Protein 2IIZ (pdb70)

Organism: Shewanella oneidensis (strain ATCC 700550 / JCM 31522 / CIP 106686 / LMG 19005 / NCIMB 14063 / MR-1) (NCBI:txid211586)

Structure (mmCIF, N/CA/C/O backbone):
data_2IIZ
#
_entry.id   2IIZ
#
_cell.length_a   94.837
_cell.length_b   94.837
_cell.length_c   116.666
_cell.angle_alpha   90.000
_cell.angle_beta   90.000
_cell.angle_gamma   90.000
#
_symmetry.space_group_name_H-M   'P 43 21 2'
#
loop_
_entity.id
_entity.type
_entity.pdbx_description
1 polymer 'Melanin biosynthesis protein TyrA, putative'
2 non-polymer 'SODIUM ION'
3 non-polymer 'PROTOPORPHYRIN IX CONTAINING FE'
4 non-polymer 1,2-ETHANEDIOL
5 non-polymer 'ISOPROPYL ALCOHOL'
6 water water
#
loop_
_atom_site.group_PDB
_atom_site.id
_atom_site.type_symbol
_atom_site.label_atom_id
_atom_site.label_alt_id
_atom_site.label_comp_id
_atom_site.label_asym_id
_atom_site.label_entity_id
_atom_site.label_seq_id
_atom_site.pdbx_PDB_ins_code
_atom_site.Cartn_x
_atom_site.Cartn_y
_atom_site.Cartn_z
_atom_site.occupancy
_atom_site.B_iso_or_equiv
_atom_site.auth_seq_id
_atom_site.auth_comp_id
_atom_site.auth_asym_id
_atom_site.auth_atom_id
_atom_site.pdbx_PDB_model_num
ATOM 1 N N . ASN A 1 6 ? -17.709 -40.802 -33.400 1.00 56.54 5 ASN A N 1
ATOM 2 C CA . ASN A 1 6 ? -17.317 -39.512 -32.747 1.00 57.75 5 ASN A CA 1
ATOM 3 C C . ASN A 1 6 ? -16.366 -39.700 -31.555 1.00 57.98 5 ASN A C 1
ATOM 4 O O . ASN A 1 6 ? -16.760 -39.489 -30.404 1.00 57.95 5 ASN A O 1
ATOM 13 N N . PRO A 1 8 ? -13.890 -38.129 -30.009 1.00 47.19 7 PRO A N 1
ATOM 14 C CA . PRO A 1 8 ? -13.532 -37.266 -28.900 1.00 44.93 7 PRO A CA 1
ATOM 15 C C . PRO A 1 8 ? -14.670 -37.212 -27.894 1.00 43.84 7 PRO A C 1
ATOM 16 O O . PRO A 1 8 ? -15.843 -37.288 -28.277 1.00 43.88 7 PRO A O 1
ATOM 20 N N . ARG A 1 9 ? -14.317 -37.088 -26.622 1.00 40.81 8 ARG A N 1
ATOM 21 C CA . ARG A 1 9 ? -15.301 -37.018 -25.566 1.00 40.11 8 ARG A CA 1
ATOM 22 C C . ARG A 1 9 ? -15.287 -35.635 -24.954 1.00 39.27 8 ARG A C 1
ATOM 23 O O . ARG A 1 9 ? -14.264 -35.200 -24.411 1.00 36.20 8 ARG A O 1
ATOM 31 N N . GLU A 1 10 ? -16.423 -34.947 -25.043 1.00 39.80 9 GLU A N 1
ATOM 32 C CA . GLU A 1 10 ? -16.545 -33.642 -24.427 1.00 41.30 9 GLU A CA 1
ATOM 33 C C . GLU A 1 10 ? -16.483 -33.792 -22.911 1.00 41.73 9 GLU A C 1
ATOM 34 O O . GLU A 1 10 ? -16.922 -34.811 -22.358 1.00 42.69 9 GLU A O 1
ATOM 40 N N . GLN A 1 11 ? -15.935 -32.780 -22.247 1.00 40.26 10 GLN A N 1
ATOM 41 C CA . GLN A 1 11 ? -15.977 -32.724 -20.796 1.00 38.59 10 GLN A CA 1
ATOM 42 C C . GLN A 1 11 ? -17.409 -32.524 -20.367 1.00 39.56 10 GLN A C 1
ATOM 43 O O . GLN A 1 11 ? -18.163 -31.772 -20.990 1.00 39.48 10 GLN A O 1
ATOM 49 N N . LEU A 1 12 ? -17.783 -33.201 -19.289 1.00 41.07 11 LEU A N 1
ATOM 50 C CA . LEU A 1 12 ? -19.188 -33.365 -18.951 1.00 39.86 11 LEU A CA 1
ATOM 51 C C . LEU A 1 12 ? -19.809 -32.109 -18.368 1.00 40.49 11 LEU A C 1
ATOM 52 O O . LEU A 1 12 ? -21.027 -31.951 -18.412 1.00 43.53 11 LEU A O 1
ATOM 57 N N . GLY A 1 13 ? -18.989 -31.216 -17.827 1.00 38.91 12 GLY A N 1
ATOM 58 C CA . GLY A 1 13 ? -19.521 -30.026 -17.143 1.00 37.15 12 GLY A CA 1
ATOM 59 C C . GLY A 1 13 ? -19.899 -28.906 -18.096 1.00 34.84 12 GLY A C 1
ATOM 60 O O . GLY A 1 13 ? -20.470 -27.918 -17.685 1.00 30.89 12 GLY A O 1
ATOM 61 N N . VAL A 1 14 ? -19.580 -29.057 -19.379 1.00 34.70 13 VAL A N 1
ATOM 62 C CA . VAL A 1 14 ? -19.787 -27.971 -20.334 1.00 33.29 13 VAL A CA 1
ATOM 63 C C . VAL A 1 14 ? -21.251 -27.781 -20.605 1.00 32.22 13 VAL A C 1
ATOM 64 O O . VAL A 1 14 ? -21.742 -26.641 -20.611 1.00 34.48 13 VAL A O 1
ATOM 68 N N . CYS A 1 15 ? -21.935 -28.903 -20.842 1.00 31.60 14 CYS A N 1
ATOM 69 C CA . CYS A 1 15 ? -23.362 -28.923 -21.148 1.00 30.78 14 CYS A CA 1
ATOM 70 C C . CYS A 1 15 ? -24.232 -29.363 -19.962 1.00 30.83 14 CYS A C 1
ATOM 71 O O . CYS A 1 15 ? -25.437 -29.553 -20.117 1.00 29.92 14 CYS A O 1
ATOM 74 N N . ALA A 1 16 ? -23.644 -29.522 -18.786 1.00 30.03 15 ALA A N 1
ATOM 75 C CA . ALA A 1 16 ? -24.394 -30.089 -17.667 1.00 31.47 15 ALA A CA 1
ATOM 76 C C . ALA A 1 16 ? -25.636 -29.274 -17.375 1.00 29.77 15 ALA A C 1
ATOM 77 O O . ALA A 1 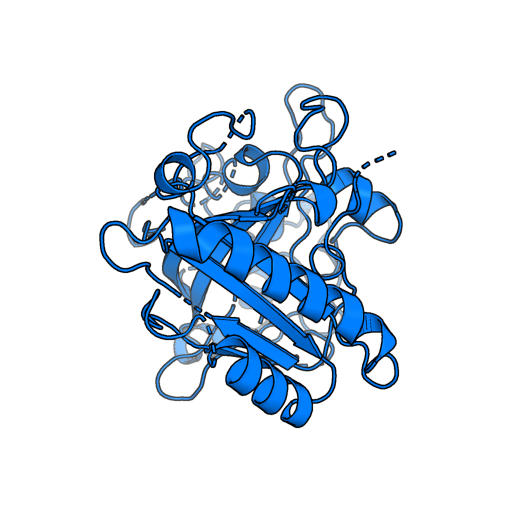16 ? -25.644 -28.052 -17.551 1.00 32.20 15 ALA A O 1
ATOM 79 N N . GLU A 1 17 ? -26.683 -29.957 -16.930 1.00 29.29 16 GLU A N 1
ATOM 80 C CA . GLU A 1 17 ? -27.853 -29.284 -16.371 1.00 31.14 16 GLU A CA 1
ATOM 81 C C . GLU A 1 17 ? -27.444 -28.530 -15.100 1.00 30.61 16 GLU A C 1
ATOM 82 O O . GLU A 1 17 ? -26.363 -28.759 -14.533 1.00 27.95 16 GLU A O 1
ATOM 88 N N . GLY A 1 18 ? -28.306 -27.623 -14.661 1.00 33.14 17 GLY A N 1
ATOM 89 C CA . GLY A 1 18 ? -28.002 -26.735 -13.507 1.00 32.51 17 GLY A CA 1
ATOM 90 C C . GLY A 1 18 ? -27.732 -27.464 -12.207 1.00 33.81 17 GLY A C 1
ATOM 91 O O . GLY A 1 18 ? -28.119 -28.629 -12.079 1.00 31.85 17 GLY A O 1
ATOM 92 N N . ASN A 1 19 ? -27.078 -26.770 -11.258 1.00 34.23 18 ASN A N 1
ATOM 93 C CA . ASN A 1 19 ? -26.737 -27.304 -9.921 1.00 32.32 18 ASN A CA 1
ATOM 94 C C . ASN A 1 19 ? -26.910 -26.276 -8.838 1.00 31.89 18 ASN A C 1
ATOM 95 O O . ASN A 1 19 ? -26.901 -25.076 -9.107 1.00 30.72 18 ASN A O 1
ATOM 100 N N . LEU A 1 20 ? -27.052 -26.744 -7.602 1.00 29.12 19 LEU A N 1
ATOM 101 C CA . LEU A 1 20 ? -27.201 -25.827 -6.479 1.00 32.94 19 LEU A CA 1
ATOM 102 C C . LEU A 1 20 ? -25.944 -25.004 -6.152 1.00 35.33 19 LEU A C 1
ATOM 103 O O . LEU A 1 20 ? -26.057 -23.931 -5.561 1.00 37.70 19 LEU A O 1
ATOM 108 N N . HIS A 1 21 ? -24.756 -25.492 -6.520 1.00 34.75 20 HIS A N 1
ATOM 109 C CA . HIS A 1 21 ? -23.504 -24.827 -6.129 1.00 33.50 20 HIS A CA 1
ATOM 110 C C . HIS A 1 21 ? -22.408 -25.008 -7.172 1.00 34.59 20 HIS A C 1
ATOM 111 O O . HIS A 1 21 ? -22.464 -25.899 -8.004 1.00 32.44 20 HIS A O 1
ATOM 118 N N . SER A 1 22 ? -21.404 -24.142 -7.101 1.00 36.19 21 SER A N 1
ATOM 119 C CA . SER A 1 22 ? -20.289 -24.168 -8.035 1.00 35.12 21 SER A CA 1
ATOM 120 C C . SER A 1 22 ? -19.068 -23.437 -7.481 1.00 32.94 21 SER A C 1
ATOM 121 O O . SER A 1 22 ? -19.186 -22.572 -6.604 1.00 27.91 21 SER A O 1
ATOM 124 N N . VAL A 1 23 ? -17.898 -23.788 -8.024 1.00 33.68 22 VAL A N 1
ATOM 125 C CA . VAL A 1 23 ? -16.627 -23.110 -7.709 1.00 31.78 22 VAL A CA 1
ATOM 126 C C . VAL A 1 23 ? -15.916 -22.738 -9.015 1.00 32.27 22 VAL A C 1
ATOM 127 O O . VAL A 1 23 ? -15.894 -23.518 -9.995 1.00 28.92 22 VAL A O 1
ATOM 131 N N . TYR A 1 24 ? -15.348 -21.542 -9.008 1.00 32.69 23 TYR A N 1
ATOM 132 C CA . TYR A 1 24 ? -14.704 -20.977 -10.178 1.00 35.82 23 TYR A CA 1
ATOM 133 C C . TYR A 1 24 ? -13.267 -20.566 -9.802 1.00 35.71 23 TYR A C 1
ATOM 134 O O . TYR A 1 24 ? -13.040 -19.697 -8.940 1.00 36.45 23 TYR A O 1
ATOM 143 N N . LEU A 1 25 ? -12.300 -21.200 -10.454 1.00 34.26 24 LEU A N 1
ATOM 144 C CA . LEU A 1 25 ? -10.902 -21.047 -10.098 1.00 33.86 24 LEU A CA 1
ATOM 145 C C . LEU A 1 25 ? -10.117 -20.663 -11.314 1.00 33.58 24 LEU A C 1
ATOM 146 O O . LEU A 1 25 ? -10.132 -21.358 -12.336 1.00 31.68 24 LEU A O 1
ATOM 159 N N . PHE A 1 27 ? -6.344 -19.646 -12.584 1.00 31.20 26 PHE A N 1
ATOM 160 C CA . PHE A 1 27 ? -4.920 -19.867 -12.305 1.00 30.64 26 PHE A CA 1
ATOM 161 C C . PHE A 1 27 ? -4.078 -19.253 -13.399 1.00 30.37 26 PHE A C 1
ATOM 162 O O . PHE A 1 27 ? -4.452 -19.265 -14.576 1.00 29.59 26 PHE A O 1
ATOM 170 N N . ASN A 1 28 ? -2.934 -18.728 -12.991 1.00 29.68 27 ASN A N 1
ATOM 171 C CA . ASN A 1 28 ? -1.921 -18.262 -13.906 1.00 29.81 27 ASN A CA 1
ATOM 172 C C . ASN A 1 28 ? -0.663 -19.077 -13.652 1.00 29.51 27 ASN A C 1
ATOM 173 O O . ASN A 1 28 ? -0.301 -19.368 -12.502 1.00 27.39 27 ASN A O 1
ATOM 178 N N . ALA A 1 29 ? -0.014 -19.447 -14.749 1.00 29.33 28 ALA A N 1
ATOM 179 C CA . ALA A 1 29 ? 1.096 -20.370 -14.711 1.00 28.71 28 ALA A CA 1
ATOM 180 C C . ALA A 1 29 ? 2.397 -19.630 -14.447 1.00 29.39 28 ALA A C 1
ATOM 181 O O . ALA A 1 29 ? 2.565 -18.486 -14.857 1.00 28.30 28 ALA A O 1
ATOM 183 N N . ASN A 1 30 ? 3.316 -20.298 -13.756 1.00 31.42 29 ASN A N 1
ATOM 184 C CA . ASN A 1 30 ? 4.630 -19.743 -13.492 1.00 33.39 29 ASN A CA 1
ATOM 185 C C . ASN A 1 30 ? 5.435 -19.774 -14.798 1.00 35.21 29 ASN A C 1
ATOM 186 O O . ASN A 1 30 ? 4.953 -20.307 -15.807 1.00 36.34 29 ASN A O 1
ATOM 191 N N . ASP A 1 31 ? 6.641 -19.207 -14.790 1.00 35.44 30 ASP A N 1
ATOM 192 C CA . ASP A 1 31 ? 7.466 -19.146 -16.002 1.00 36.90 30 ASP A CA 1
ATOM 193 C C . ASP A 1 31 ? 7.992 -20.527 -16.415 1.00 37.79 30 ASP A C 1
ATOM 194 O O . ASP A 1 31 ? 8.476 -21.289 -15.574 1.00 37.09 30 ASP A O 1
ATOM 199 N N . ASN A 1 32 ? 7.887 -20.831 -17.713 1.00 38.54 31 ASN A N 1
ATOM 200 C CA . ASN A 1 32 ? 8.545 -21.998 -18.338 1.00 38.77 31 ASN A CA 1
ATOM 201 C C . ASN A 1 32 ? 8.176 -23.365 -17.739 1.00 39.50 31 ASN A C 1
ATOM 202 O O . ASN A 1 32 ? 9.030 -24.250 -17.615 1.00 39.65 31 ASN A O 1
ATOM 207 N N . VAL A 1 33 ? 6.901 -23.527 -17.381 1.00 40.66 32 VAL A N 1
ATOM 208 C CA . VAL A 1 33 ? 6.404 -24.741 -16.702 1.00 41.10 32 VAL A CA 1
ATOM 209 C C . VAL A 1 33 ? 5.525 -25.614 -17.612 1.00 39.74 32 VAL A C 1
ATOM 210 O O . VAL A 1 33 ? 4.907 -26.570 -17.161 1.00 40.00 32 VAL A O 1
ATOM 214 N N . GLU A 1 34 ? 5.478 -25.289 -18.896 1.00 38.78 33 GLU A N 1
ATOM 215 C CA . GLU A 1 34 ? 4.485 -25.871 -19.799 1.00 38.17 33 GLU A CA 1
ATOM 216 C C . GLU A 1 34 ? 4.710 -27.372 -20.027 1.00 36.08 33 GLU A C 1
ATOM 217 O O . GLU A 1 34 ? 3.767 -28.142 -20.212 1.00 34.35 33 GLU A O 1
ATOM 223 N N . SER A 1 35 ? 5.970 -27.778 -20.007 1.00 35.30 34 SER A N 1
ATOM 224 C CA . SER A 1 35 ? 6.322 -29.184 -20.119 1.00 34.62 34 SER A CA 1
ATOM 225 C C . SER A 1 35 ? 5.719 -30.049 -18.994 1.00 34.36 34 SER A C 1
ATOM 226 O O . SER A 1 35 ? 5.383 -31.220 -19.203 1.00 33.76 34 SER A O 1
ATOM 229 N N . GLN A 1 36 ? 5.591 -29.458 -17.810 1.00 33.59 35 GLN A N 1
ATOM 230 C CA . GLN A 1 36 ? 5.142 -30.171 -16.615 1.00 33.16 35 GLN A CA 1
ATOM 231 C C . GLN A 1 36 ? 3.628 -30.022 -16.403 1.00 31.66 35 GLN A C 1
ATOM 232 O O . GLN A 1 36 ? 2.979 -30.885 -15.818 1.00 30.00 35 GLN A O 1
ATOM 238 N N . LEU A 1 37 ? 3.077 -28.920 -16.887 1.00 30.45 36 LEU A N 1
ATOM 239 C CA . LEU A 1 37 ? 1.673 -28.613 -16.683 1.00 31.44 36 LEU A CA 1
ATOM 240 C C . LEU A 1 37 ? 0.759 -29.431 -17.586 1.00 31.19 36 LEU A C 1
ATOM 241 O O . LEU A 1 37 ? -0.257 -29.963 -17.147 1.00 30.60 36 LEU A O 1
ATOM 246 N N . ARG A 1 38 ? 1.143 -29.516 -18.851 1.00 31.72 37 ARG A N 1
ATOM 247 C CA . ARG A 1 38 ? 0.376 -30.216 -19.880 1.00 32.29 37 ARG A CA 1
ATOM 248 C C . ARG A 1 38 ? -0.110 -31.629 -19.458 1.00 32.08 37 ARG A C 1
ATOM 249 O O . ARG A 1 38 ? -1.300 -31.926 -19.574 1.00 31.71 37 ARG A O 1
ATOM 257 N N . PRO A 1 39 ? 0.797 -32.502 -18.972 1.00 31.84 38 PRO A N 1
ATOM 258 C CA . PRO A 1 39 ? 0.315 -33.777 -18.423 1.00 31.69 38 PRO A CA 1
ATOM 259 C C . PRO A 1 39 ? -0.441 -33.652 -17.097 1.00 32.11 38 PRO A C 1
ATOM 260 O O . PRO A 1 39 ? -1.326 -34.456 -16.823 1.00 33.12 38 PRO A O 1
ATOM 264 N N . CYS A 1 40 ? -0.099 -32.662 -16.281 1.00 31.93 39 CYS A N 1
ATOM 265 C CA . CYS A 1 40 ? -0.790 -32.454 -15.002 1.00 32.88 39 CYS A CA 1
ATOM 266 C C . CYS A 1 40 ? -2.250 -32.023 -15.232 1.00 32.00 39 CYS A C 1
ATOM 267 O O . CYS A 1 40 ? -3.172 -32.445 -14.524 1.00 32.17 39 CYS A O 1
ATOM 270 N N . ILE A 1 41 ? -2.445 -31.174 -16.233 1.00 31.90 40 ILE A N 1
ATOM 271 C CA . ILE A 1 41 ? -3.780 -30.819 -16.718 1.00 30.55 40 ILE A CA 1
ATOM 272 C C . ILE A 1 41 ? -4.551 -32.051 -17.194 1.00 31.79 40 ILE A C 1
ATOM 273 O O . ILE A 1 41 ? -5.761 -32.122 -17.034 1.00 30.73 40 ILE A O 1
ATOM 278 N N . ALA A 1 42 ? -3.849 -33.016 -17.784 1.00 33.24 41 ALA A N 1
ATOM 279 C CA . ALA A 1 42 ? -4.484 -34.270 -18.215 1.00 34.74 41 ALA A CA 1
ATOM 280 C C . ALA A 1 42 ? -5.089 -35.020 -17.030 1.00 35.19 41 ALA A C 1
ATOM 281 O O . ALA A 1 42 ? -6.240 -35.455 -17.081 1.00 35.47 41 ALA A O 1
ATOM 283 N N . ASN A 1 43 ? -4.301 -35.162 -15.968 1.00 35.79 42 ASN A N 1
ATOM 284 C CA . ASN A 1 43 ? -4.751 -35.834 -14.750 1.00 36.14 42 ASN A CA 1
ATOM 285 C C . ASN A 1 43 ? -5.952 -35.155 -14.130 1.00 35.83 42 ASN A C 1
ATOM 286 O O . ASN A 1 43 ? -6.843 -35.836 -13.638 1.00 36.79 42 ASN A O 1
ATOM 291 N N . VAL A 1 44 ? -5.963 -33.820 -14.157 1.00 35.98 43 VAL A N 1
ATOM 292 C CA . VAL A 1 44 ? -7.030 -33.030 -13.540 1.00 35.62 43 VAL A CA 1
ATOM 293 C C . VAL A 1 44 ? -8.321 -33.144 -14.328 1.00 34.74 43 VAL A C 1
ATOM 294 O O . VAL A 1 44 ? -9.397 -33.339 -13.753 1.00 35.03 43 VAL A O 1
ATOM 298 N N . ALA A 1 45 ? -8.204 -33.021 -15.642 1.00 33.03 44 ALA A N 1
ATOM 299 C CA . ALA A 1 45 ? -9.342 -33.198 -16.542 1.00 33.39 44 ALA A CA 1
ATOM 300 C C . ALA A 1 45 ? -10.003 -34.567 -16.360 1.00 32.22 44 ALA A C 1
ATOM 301 O O . AL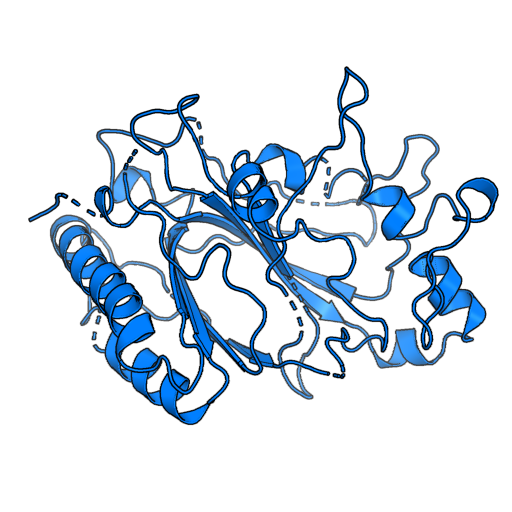A A 1 45 ? -11.224 -34.698 -16.308 1.00 33.64 44 ALA A O 1
ATOM 303 N N . GLN A 1 46 ? -9.169 -35.583 -16.266 1.00 31.79 45 GLN A N 1
ATOM 304 C CA . GLN A 1 46 ? -9.619 -36.950 -16.099 1.00 31.90 45 GLN A CA 1
ATOM 305 C C . GLN A 1 46 ? -10.347 -37.137 -14.783 1.00 31.21 45 GLN A C 1
ATOM 306 O O . GLN A 1 46 ? -11.426 -37.718 -14.741 1.00 30.78 45 GLN A O 1
ATOM 312 N N . TYR A 1 47 ? -9.731 -36.643 -13.713 1.00 29.88 46 TYR A N 1
ATOM 313 C CA . TYR A 1 47 ? -10.267 -36.738 -12.362 1.00 29.69 46 TYR A CA 1
ATOM 314 C C . TYR A 1 47 ? -11.653 -36.119 -12.328 1.00 30.10 46 TYR A C 1
ATOM 315 O O . TYR A 1 47 ? -12.595 -36.745 -11.858 1.00 30.02 46 TYR A O 1
ATOM 324 N N . ILE A 1 48 ? -11.762 -34.897 -12.844 1.00 28.66 47 ILE A N 1
ATOM 325 C CA . ILE A 1 48 ? -13.039 -34.189 -12.932 1.00 31.26 47 ILE A CA 1
ATOM 326 C C . ILE A 1 48 ? -14.134 -34.983 -13.653 1.00 32.26 47 ILE A C 1
ATOM 327 O O . ILE A 1 48 ? -15.316 -34.928 -13.283 1.00 31.20 47 ILE A O 1
ATOM 332 N N . TYR A 1 49 ? -13.732 -35.713 -14.682 1.00 34.49 48 TYR A N 1
ATOM 333 C CA . TYR A 1 49 ? -14.645 -36.577 -15.443 1.00 34.97 48 TYR A CA 1
ATOM 334 C C . TYR A 1 49 ? -15.081 -37.735 -14.575 1.00 33.77 48 TYR A C 1
ATOM 335 O O . TYR A 1 49 ? -16.263 -37.959 -14.362 1.00 35.23 48 TYR A O 1
ATOM 344 N N . GLU A 1 50 ? -14.101 -38.466 -14.070 1.00 33.39 49 GLU A N 1
ATOM 345 C CA . GLU A 1 50 ? -14.328 -39.610 -13.189 1.00 31.86 49 GLU A CA 1
ATOM 346 C C . GLU A 1 50 ? -15.249 -39.298 -11.988 1.00 32.30 49 GLU A C 1
ATOM 347 O O . GLU A 1 50 ? -15.983 -40.180 -11.514 1.00 31.12 49 GLU A O 1
ATOM 353 N N . LEU A 1 51 ? -15.201 -38.051 -11.510 1.00 31.01 50 LEU A N 1
ATOM 354 C CA . LEU A 1 51 ? -15.968 -37.610 -10.331 1.00 32.64 50 LEU A CA 1
ATOM 355 C C . LEU A 1 51 ? -17.470 -37.478 -10.582 1.00 31.37 50 LEU A C 1
ATOM 356 O O . LEU A 1 51 ? -18.275 -37.476 -9.624 1.00 29.14 50 LEU A O 1
ATOM 361 N N . THR A 1 52 ? -17.832 -37.362 -11.859 1.00 29.60 51 THR A N 1
ATOM 362 C CA . THR A 1 52 ? -19.223 -37.385 -12.271 1.00 31.62 51 THR A CA 1
ATOM 363 C C . THR A 1 52 ? -19.893 -38.689 -11.805 1.00 30.39 51 THR A C 1
ATOM 364 O O . THR A 1 52 ? -20.960 -38.674 -11.181 1.00 29.60 51 THR A O 1
ATOM 368 N N . ASP A 1 53 ? -19.256 -39.815 -12.098 1.00 31.49 52 ASP A N 1
ATOM 369 C CA . ASP A 1 53 ? -19.726 -41.105 -11.619 1.00 30.14 52 ASP A CA 1
ATOM 370 C C . ASP A 1 53 ? -19.560 -41.249 -10.076 1.00 30.92 52 ASP A C 1
ATOM 371 O O . ASP A 1 53 ? -20.493 -41.665 -9.383 1.00 30.51 52 ASP A O 1
ATOM 376 N N . GLN A 1 54 ? -18.389 -40.917 -9.537 1.00 29.46 53 GLN A N 1
ATOM 377 C CA . GLN A 1 54 ? -18.160 -41.102 -8.100 1.00 30.04 53 GLN A CA 1
ATOM 378 C C . GLN A 1 54 ? -19.223 -40.360 -7.278 1.00 30.46 53 GLN A C 1
ATOM 379 O O . GLN A 1 54 ? -19.743 -40.895 -6.290 1.00 30.09 53 GLN A O 1
ATOM 385 N N . TYR A 1 55 ? -19.530 -39.134 -7.706 1.00 30.17 54 TYR A N 1
ATOM 386 C CA . TYR A 1 55 ? -20.477 -38.271 -7.002 1.00 33.05 54 TYR A CA 1
ATOM 387 C C . TYR A 1 55 ? -21.728 -38.066 -7.846 1.00 33.98 54 TYR A C 1
ATOM 388 O O . TYR A 1 55 ? -22.185 -36.948 -8.031 1.00 36.96 54 TYR A O 1
ATOM 397 N N . SER A 1 56 ? -22.278 -39.158 -8.364 1.00 35.02 55 SER A N 1
ATOM 398 C CA . SER A 1 56 ? -23.518 -39.099 -9.154 1.00 35.79 55 SER A CA 1
ATOM 399 C C . SER A 1 56 ? -24.668 -38.722 -8.242 1.00 35.96 55 SER A C 1
ATOM 400 O O . SER A 1 56 ? -25.594 -38.009 -8.630 1.00 37.70 55 SER A O 1
ATOM 403 N N . ASP A 1 57 ? -24.582 -39.202 -7.018 1.00 36.04 56 ASP A N 1
ATOM 404 C CA . ASP A 1 57 ? -25.568 -38.925 -6.001 1.00 39.14 56 ASP A CA 1
ATOM 405 C C . ASP A 1 57 ? -25.860 -37.424 -5.873 1.00 37.24 56 ASP A C 1
ATOM 406 O O . ASP A 1 57 ? -26.983 -37.037 -5.550 1.00 36.29 56 ASP A O 1
ATOM 411 N N . SER A 1 58 ? -24.856 -36.583 -6.130 1.00 36.55 57 SER A N 1
ATOM 412 C CA . SER A 1 58 ? -25.008 -35.127 -5.990 1.00 34.18 57 SER A CA 1
ATOM 413 C C . SER A 1 58 ? -24.701 -34.414 -7.297 1.00 33.54 57 SER A C 1
ATOM 414 O O . SER A 1 58 ? -24.241 -33.278 -7.292 1.00 35.57 57 SER A O 1
ATOM 417 N N . ALA A 1 59 ? -24.961 -35.100 -8.407 1.00 32.22 58 ALA A N 1
ATOM 418 C CA . ALA A 1 59 ? -24.849 -34.543 -9.765 1.00 31.81 58 ALA A CA 1
ATOM 419 C C . ALA A 1 59 ? -23.582 -33.731 -10.023 1.00 32.04 58 ALA A C 1
ATOM 420 O O . ALA A 1 59 ? -23.633 -32.629 -10.593 1.00 31.92 58 ALA A O 1
ATOM 422 N N . PHE A 1 60 ? -22.441 -34.276 -9.604 1.00 33.05 59 PHE A N 1
ATOM 423 C CA . PHE A 1 60 ? -21.185 -33.556 -9.742 1.00 33.21 59 PHE A CA 1
ATOM 424 C C . PHE A 1 60 ? -20.829 -33.458 -11.198 1.00 33.06 59 PHE A C 1
ATOM 425 O O . PHE A 1 60 ? -21.070 -34.396 -11.972 1.00 34.54 59 PHE A O 1
ATOM 433 N N . ASN A 1 61 ? -20.245 -32.325 -11.577 1.00 32.42 60 ASN A N 1
ATOM 434 C CA . ASN A 1 61 ? -19.666 -32.196 -12.909 1.00 31.74 60 ASN A CA 1
ATOM 435 C C . ASN A 1 61 ? -18.815 -30.950 -12.985 1.00 31.06 60 ASN A C 1
ATOM 436 O O . ASN A 1 61 ? -18.896 -30.095 -12.102 1.00 28.10 60 ASN A O 1
ATOM 441 N N . GLY A 1 62 ? -18.007 -30.869 -14.045 1.00 27.59 61 GLY A N 1
ATOM 442 C CA . GLY A 1 62 ? -16.922 -29.913 -14.107 1.00 29.24 61 GLY A CA 1
ATOM 443 C C . GLY A 1 62 ? -16.161 -29.900 -15.426 1.00 30.39 61 GLY A C 1
ATOM 444 O O . GLY A 1 62 ? -16.303 -30.795 -16.259 1.00 27.02 61 GLY A O 1
ATOM 445 N N . PHE A 1 63 ? -15.352 -28.863 -15.606 1.00 30.34 62 PHE A N 1
ATOM 446 C CA . PHE A 1 63 ? -14.446 -28.814 -16.718 1.00 31.19 62 PHE A CA 1
ATOM 447 C C . PHE A 1 63 ? -13.219 -27.975 -16.418 1.00 31.68 62 PHE A C 1
ATOM 448 O O . PHE A 1 63 ? -13.254 -27.117 -15.545 1.00 34.36 62 PHE A O 1
ATOM 456 N N . VAL A 1 64 ? -12.140 -28.260 -17.149 1.00 32.19 63 VAL A N 1
ATOM 457 C CA . VAL A 1 64 ? -10.947 -27.420 -17.237 1.00 33.89 63 VAL A CA 1
ATOM 458 C C . VAL A 1 64 ? -10.854 -26.797 -18.627 1.00 33.87 63 VAL A C 1
ATOM 459 O O . VAL A 1 64 ? -10.903 -27.513 -19.638 1.00 32.91 63 VAL A O 1
ATOM 463 N N . ALA A 1 65 ? -10.714 -25.469 -18.651 1.00 33.93 64 ALA A N 1
ATOM 464 C CA . ALA A 1 65 ? -10.532 -24.688 -19.872 1.00 32.85 64 ALA A CA 1
ATOM 465 C C . ALA A 1 65 ? -9.281 -23.846 -19.764 1.00 32.89 64 ALA A C 1
ATOM 466 O O . ALA A 1 65 ? -8.784 -23.591 -18.665 1.00 32.94 64 ALA A O 1
ATOM 468 N N . ILE A 1 66 ? -8.801 -23.418 -20.928 1.00 31.97 65 ILE A N 1
ATOM 469 C CA . ILE A 1 66 ? -7.458 -22.871 -21.116 1.00 33.41 65 ILE A CA 1
ATOM 470 C C . ILE A 1 66 ? -7.513 -21.484 -21.777 1.00 32.47 65 ILE A C 1
ATOM 471 O O . ILE A 1 66 ? -8.186 -21.309 -22.784 1.00 31.89 65 ILE A O 1
ATOM 476 N N . GLY A 1 67 ? -6.803 -20.508 -21.216 1.00 30.90 66 GLY A N 1
ATOM 477 C CA . GLY A 1 67 ? -6.953 -19.118 -21.652 1.00 31.33 66 GLY A CA 1
ATOM 478 C C . GLY A 1 67 ? -6.498 -18.878 -23.085 1.00 31.31 66 GLY A C 1
ATOM 479 O O . GLY A 1 67 ? -5.573 -19.531 -23.572 1.00 29.54 66 GLY A O 1
ATOM 480 N N . ALA A 1 68 ? -7.145 -17.936 -23.762 1.00 31.18 67 ALA A N 1
ATOM 481 C CA . ALA A 1 68 ? -6.819 -17.648 -25.167 1.00 30.73 67 ALA A CA 1
ATOM 482 C C . ALA A 1 68 ? -5.358 -17.217 -25.342 1.00 31.39 67 ALA A C 1
ATOM 483 O O . ALA A 1 68 ? -4.685 -17.614 -26.305 1.00 31.79 67 ALA A O 1
ATOM 485 N N . ASN A 1 69 ? -4.875 -16.405 -24.405 1.00 31.22 68 ASN A N 1
ATOM 486 C CA . ASN A 1 69 ? -3.521 -15.841 -24.472 1.00 31.74 68 ASN A CA 1
ATOM 487 C C . ASN A 1 69 ? -2.404 -16.781 -23.980 1.00 30.59 68 ASN A C 1
ATOM 488 O O . ASN A 1 69 ? -1.228 -16.429 -24.022 1.00 28.89 68 ASN A O 1
ATOM 493 N N . TYR A 1 70 ? -2.775 -17.967 -23.512 1.00 30.90 69 TYR A N 1
ATOM 494 C CA . TYR A 1 70 ? -1.801 -18.953 -23.047 1.00 30.51 69 TYR A CA 1
ATOM 495 C C . TYR A 1 70 ? -1.816 -20.243 -23.856 1.00 30.15 69 TYR A C 1
ATOM 496 O O . TYR A 1 70 ? -0.911 -21.065 -23.718 1.00 30.92 69 TYR A O 1
ATOM 505 N N . TRP A 1 71 ? -2.838 -20.432 -24.694 1.00 29.80 70 TRP A N 1
ATOM 506 C CA . TRP A 1 71 ? -2.938 -21.644 -25.513 1.00 30.13 70 TRP A CA 1
ATOM 507 C C . TRP A 1 71 ? -1.598 -21.991 -26.161 1.00 29.51 70 TRP A C 1
ATOM 508 O O . TRP A 1 71 ? -1.154 -23.132 -26.087 1.00 29.57 70 TRP A O 1
ATOM 519 N N . ASP A 1 72 ? -0.968 -21.002 -26.785 1.00 30.00 71 ASP A N 1
ATOM 520 C CA . ASP A 1 72 ? 0.243 -21.245 -27.592 1.00 32.32 71 ASP A CA 1
ATOM 521 C C . ASP A 1 72 ? 1.546 -21.512 -26.826 1.00 31.88 71 ASP A C 1
ATOM 522 O O . ASP A 1 72 ? 2.526 -21.959 -27.409 1.00 32.70 71 ASP A O 1
ATOM 527 N N . SER A 1 73 ? 1.552 -21.238 -25.531 1.00 32.93 72 SER A N 1
ATOM 528 C CA . SER A 1 73 ? 2.643 -21.656 -24.664 1.00 33.08 72 SER A CA 1
ATOM 529 C C . SER A 1 73 ? 2.487 -23.141 -24.332 1.00 32.82 72 SER A C 1
ATOM 530 O O . SER A 1 73 ? 3.465 -23.883 -24.297 1.00 31.94 72 SER A O 1
ATOM 533 N N . LEU A 1 74 ? 1.244 -23.557 -24.092 1.00 32.35 73 LEU A N 1
ATOM 534 C CA . LEU A 1 74 ? 0.911 -24.942 -23.750 1.00 31.97 73 LEU A CA 1
ATOM 535 C C . LEU A 1 74 ? 0.742 -25.862 -24.941 1.00 32.27 73 LEU A C 1
ATOM 536 O O . LEU A 1 74 ? 1.173 -27.007 -24.884 1.00 33.13 73 LEU A O 1
ATOM 541 N N . TYR A 1 75 ? 0.104 -25.378 -26.007 1.00 32.38 74 TYR A N 1
ATOM 542 C CA . TYR A 1 75 ? -0.230 -26.225 -27.165 1.00 32.51 74 TYR A CA 1
ATOM 543 C C . TYR A 1 75 ? 0.222 -25.596 -28.493 1.00 33.38 74 TYR A C 1
ATOM 544 O O . TYR A 1 75 ? -0.594 -25.270 -29.358 1.00 35.86 74 TYR A O 1
ATOM 553 N N . PRO A 1 76 ? 1.542 -25.429 -28.655 1.00 32.03 75 PRO A N 1
ATOM 554 C CA . PRO A 1 76 ? 2.097 -24.662 -29.778 1.00 32.15 75 PRO A CA 1
ATOM 555 C C . PRO A 1 76 ? 1.905 -25.268 -31.183 1.00 32.08 75 PRO A C 1
ATOM 556 O O . PRO A 1 76 ? 1.949 -24.527 -32.177 1.00 29.77 75 PRO A O 1
ATOM 560 N N . GLU A 1 77 ? 1.697 -26.589 -31.250 1.00 32.34 76 GLU A N 1
ATOM 561 C CA . GLU A 1 77 ? 1.629 -27.325 -32.524 1.00 32.09 76 GLU A CA 1
ATOM 562 C C . GLU A 1 77 ? 0.305 -27.149 -33.281 1.00 31.31 76 GLU A C 1
ATOM 563 O O . GLU A 1 77 ? 0.265 -27.294 -34.510 1.00 30.35 76 GLU A O 1
ATOM 569 N N . SER A 1 78 ? -0.762 -26.842 -32.552 1.00 29.31 77 SER A N 1
ATOM 570 C CA . SER A 1 78 ? -2.108 -26.833 -33.113 1.00 29.45 77 SER A CA 1
ATOM 571 C C . SER A 1 78 ? -3.032 -25.941 -32.272 1.00 29.55 77 SER A C 1
ATOM 572 O O . SER A 1 78 ? -2.751 -25.694 -31.107 1.00 28.60 77 SER A O 1
ATOM 575 N N . ARG A 1 79 ? -4.128 -25.479 -32.877 1.00 30.14 78 ARG A N 1
ATOM 576 C CA . ARG A 1 79 ? -5.023 -24.483 -32.278 1.00 31.33 78 ARG A CA 1
ATOM 577 C C . ARG A 1 79 ? -6.452 -24.594 -32.779 1.00 31.81 78 ARG A C 1
ATOM 578 O O . ARG A 1 79 ? -6.667 -24.874 -33.967 1.00 30.50 78 ARG A O 1
ATOM 586 N N . PRO A 1 80 ? -7.431 -24.361 -31.885 1.00 30.89 79 PRO A N 1
ATOM 587 C CA . PRO A 1 80 ? -8.812 -24.171 -32.307 1.00 32.28 79 PRO A CA 1
ATOM 588 C C . PRO A 1 80 ? -8.894 -23.052 -33.343 1.00 34.39 79 PRO A C 1
ATOM 589 O O . PRO A 1 80 ? -8.258 -22.007 -33.180 1.00 35.16 79 PRO A O 1
ATOM 593 N N . GLU A 1 81 ? -9.672 -23.288 -34.396 1.00 36.14 80 GLU A N 1
ATOM 594 C CA . GLU A 1 81 ? -9.740 -22.410 -35.560 1.00 36.30 80 GLU A CA 1
ATOM 595 C C . GLU A 1 81 ? -9.981 -20.940 -35.191 1.00 35.21 80 GLU A C 1
ATOM 596 O O . GLU A 1 81 ? -9.294 -20.045 -35.684 1.00 32.37 80 GLU A O 1
ATOM 610 N N . LEU A 1 83 ? -10.084 -19.358 -32.052 1.00 36.31 82 LEU A N 1
ATOM 611 C CA . LEU A 1 83 ? -9.725 -18.921 -30.699 1.00 35.48 82 LEU A CA 1
ATOM 612 C C . LEU A 1 83 ? -9.023 -17.558 -30.654 1.00 34.47 82 LEU A C 1
ATOM 613 O O . LEU A 1 83 ? -8.063 -17.311 -31.385 1.00 34.33 82 LEU A O 1
ATOM 618 N N . LYS A 1 84 ? -9.518 -16.682 -29.782 1.00 33.34 83 LYS A N 1
ATOM 619 C CA . LYS A 1 84 ? -8.984 -15.338 -29.636 1.00 32.78 83 LYS A CA 1
ATOM 620 C C . LYS A 1 84 ? -9.340 -14.724 -28.273 1.00 32.64 83 LYS A C 1
ATOM 621 O O . LYS A 1 84 ? -10.208 -15.254 -27.545 1.00 30.36 83 LYS A O 1
ATOM 626 N N . PRO A 1 85 ? -8.667 -13.600 -27.928 1.00 31.28 84 PRO A N 1
ATOM 627 C CA . PRO A 1 85 ? -8.871 -12.983 -26.616 1.00 30.15 84 PRO A CA 1
ATOM 628 C C . PRO A 1 85 ? -10.289 -12.445 -26.410 1.00 31.13 84 PRO A C 1
ATOM 629 O O . PRO A 1 85 ? -11.081 -12.397 -27.348 1.00 30.93 84 PRO A O 1
ATOM 633 N N . PHE A 1 86 ? -10.602 -12.056 -25.182 1.00 31.18 85 PHE A N 1
ATOM 634 C CA . PHE A 1 86 ? -11.920 -11.550 -24.881 1.00 32.98 85 PHE A CA 1
ATOM 635 C C . PHE A 1 86 ? -12.102 -10.306 -25.710 1.00 34.39 85 PHE A C 1
ATOM 636 O O . PHE A 1 86 ? -11.166 -9.510 -25.843 1.00 33.61 85 PHE A O 1
ATOM 644 N N . PRO A 1 87 ? -13.304 -10.132 -26.282 1.00 35.82 86 PRO A N 1
ATOM 645 C CA . PRO A 1 87 ? -13.521 -8.988 -27.159 1.00 37.38 86 PRO A CA 1
ATOM 646 C C . PRO A 1 87 ? -13.890 -7.710 -26.364 1.00 37.95 86 PRO A C 1
ATOM 647 O O . PRO A 1 87 ? -15.064 -7.341 -26.255 1.00 35.96 86 PRO A O 1
ATOM 651 N N . ALA A 1 88 ? -12.874 -7.047 -25.817 1.00 39.41 87 ALA A N 1
ATOM 652 C CA . ALA A 1 88 ? -13.075 -5.828 -25.032 1.00 41.65 87 ALA A CA 1
ATOM 653 C C . ALA A 1 88 ? -13.978 -4.845 -25.772 1.00 41.68 87 ALA A C 1
ATOM 654 O O . ALA A 1 88 ? -13.828 -4.635 -26.979 1.00 40.04 87 ALA A O 1
ATOM 664 N N . GLN A 1 90 ? -16.634 -1.022 -24.988 1.00 41.70 89 GLN A N 1
ATOM 665 C CA . GLN A 1 90 ? -17.031 0.046 -24.084 1.00 42.22 89 GLN A CA 1
ATOM 666 C C . GLN A 1 90 ? -17.774 1.164 -24.822 1.00 41.61 89 GLN A C 1
ATOM 667 O O . GLN A 1 90 ? -17.312 1.631 -25.870 1.00 40.65 89 GLN A O 1
ATOM 673 N N . GLU A 1 91 ? -18.916 1.586 -24.274 1.00 39.70 90 GLU A N 1
ATOM 674 C CA . GLU A 1 91 ? -19.547 2.847 -24.679 1.00 39.23 90 GLU A CA 1
ATOM 675 C C . GLU A 1 91 ? -20.225 3.481 -23.469 1.00 38.13 90 GLU A C 1
ATOM 676 O O . GLU A 1 91 ? -20.971 2.811 -22.754 1.00 36.82 90 GLU A O 1
ATOM 682 N N . GLY A 1 92 ? -19.960 4.766 -23.240 1.00 36.35 91 GLY A N 1
ATOM 683 C CA . GLY A 1 92 ? -20.398 5.431 -22.010 1.00 36.14 91 GLY A CA 1
ATOM 684 C C . GLY A 1 92 ? -19.941 4.691 -20.763 1.00 35.05 91 GLY A C 1
ATOM 685 O O . GLY A 1 92 ? -18.783 4.273 -20.682 1.00 35.01 91 GLY A O 1
ATOM 686 N N .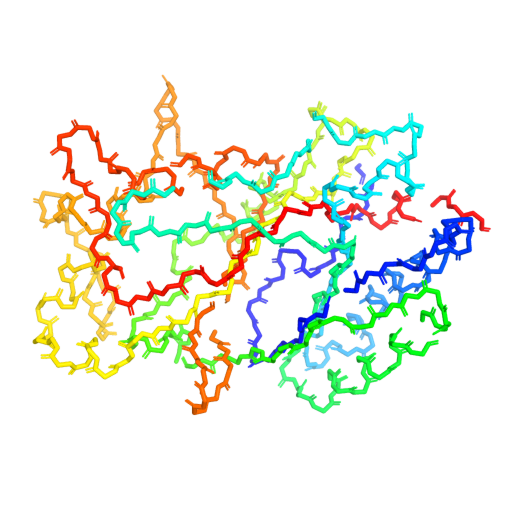 ASN A 1 93 ? -20.846 4.529 -19.797 1.00 34.38 92 ASN A N 1
ATOM 687 C CA . ASN A 1 93 ? -20.588 3.728 -18.598 1.00 35.86 92 ASN A CA 1
ATOM 688 C C . ASN A 1 93 ? -20.686 2.223 -18.851 1.00 35.38 92 ASN A C 1
ATOM 689 O O . ASN A 1 93 ? -20.533 1.432 -17.926 1.00 36.04 92 ASN A O 1
ATOM 694 N N . ARG A 1 94 ? -20.954 1.815 -20.081 1.00 35.64 93 ARG A N 1
ATOM 695 C C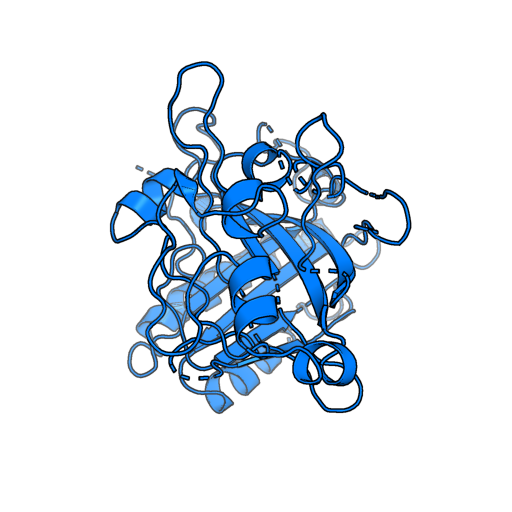A . ARG A 1 94 ? -21.152 0.400 -20.368 1.00 36.35 93 ARG A CA 1
ATOM 696 C C . ARG A 1 94 ? -19.819 -0.182 -20.805 1.00 36.95 93 ARG A C 1
ATOM 697 O O . ARG A 1 94 ? -19.456 -0.109 -21.986 1.00 36.08 93 ARG A O 1
ATOM 705 N N . GLU A 1 95 ? -19.104 -0.754 -19.832 1.00 36.35 94 GLU A N 1
ATOM 706 C CA . GLU A 1 95 ? -17.745 -1.244 -20.029 1.00 38.42 94 GLU A CA 1
ATOM 707 C C . GLU A 1 95 ? -17.693 -2.756 -19.908 1.00 37.72 94 GLU A C 1
ATOM 708 O O . GLU A 1 95 ? -18.194 -3.330 -18.937 1.00 40.62 94 GLU A O 1
ATOM 714 N N . ALA A 1 96 ? -17.081 -3.387 -20.900 1.00 36.61 95 ALA A N 1
ATOM 715 C CA . ALA A 1 96 ? -16.808 -4.820 -20.892 1.00 35.19 95 ALA A CA 1
ATOM 716 C C . ALA A 1 96 ? -15.297 -4.987 -21.036 1.00 33.47 95 ALA A C 1
ATOM 717 O O . ALA A 1 96 ? -14.783 -5.078 -22.162 1.00 31.64 95 ALA A O 1
ATOM 719 N N . PRO A 1 97 ? -14.581 -5.024 -19.896 1.00 32.00 96 PRO A N 1
ATOM 720 C CA . PRO A 1 97 ? -13.128 -5.103 -19.924 1.00 30.87 96 PRO A CA 1
ATOM 721 C C . PRO A 1 97 ? -12.649 -6.539 -20.203 1.00 31.48 96 PRO A C 1
ATOM 722 O O . PRO A 1 97 ? -13.419 -7.499 -20.056 1.00 34.60 96 PRO A O 1
ATOM 726 N N . ALA A 1 98 ? -11.389 -6.659 -20.608 1.00 29.93 97 ALA A N 1
ATOM 727 C CA . ALA A 1 98 ? -10.742 -7.931 -20.831 1.00 29.34 97 ALA A CA 1
ATOM 728 C C . ALA A 1 98 ? -9.698 -8.108 -19.755 1.00 29.14 97 ALA A C 1
ATOM 729 O O . ALA A 1 98 ? -8.875 -7.221 -19.518 1.00 27.18 97 ALA A O 1
ATOM 731 N N . ILE A 1 99 ? -9.752 -9.265 -19.108 1.00 30.85 98 ILE A N 1
ATOM 732 C CA . ILE A 1 99 ? -8.811 -9.677 -18.075 1.00 31.43 98 ILE A CA 1
ATOM 733 C C . ILE A 1 99 ? -8.717 -11.187 -18.236 1.00 31.75 98 ILE A C 1
ATOM 734 O O . ILE A 1 99 ? -9.639 -11.917 -17.867 1.00 32.26 98 ILE A O 1
ATOM 739 N N . GLU A 1 100 ? -7.608 -11.648 -18.793 1.00 30.36 99 GLU A N 1
ATOM 740 C CA . GLU A 1 100 ? -7.460 -13.029 -19.186 1.00 31.50 99 GLU A CA 1
ATOM 741 C C . GLU A 1 100 ? -6.699 -13.774 -18.109 1.00 33.77 99 GLU A C 1
ATOM 742 O O . GLU A 1 100 ? -5.865 -13.168 -17.411 1.00 33.50 99 GLU A O 1
ATOM 748 N N . TYR A 1 101 ? -7.000 -15.076 -17.992 1.00 32.82 100 TYR A N 1
ATOM 749 C CA . TYR A 1 101 ? -6.332 -16.000 -17.062 1.00 33.49 100 TYR A CA 1
ATOM 750 C C . TYR A 1 101 ? -5.877 -17.228 -17.848 1.00 33.71 100 TYR A C 1
ATOM 751 O O . TYR A 1 101 ? -6.552 -17.626 -18.798 1.00 33.37 100 TYR A O 1
ATOM 760 N N . ASP A 1 102 ? -4.745 -17.816 -17.444 1.00 33.20 101 ASP A N 1
ATOM 761 C CA . ASP A 1 102 ? -4.158 -18.970 -18.142 1.00 33.21 101 ASP A CA 1
ATOM 762 C C . ASP A 1 102 ? -5.037 -20.224 -18.095 1.00 33.29 101 ASP A C 1
ATOM 763 O O . ASP A 1 102 ? -5.181 -20.935 -19.097 1.00 33.56 101 ASP A O 1
ATOM 768 N N . LEU A 1 103 ? -5.611 -20.489 -16.929 1.00 33.99 102 LEU A N 1
ATOM 769 C CA . LEU A 1 103 ? -6.445 -21.666 -16.732 1.00 34.55 102 LEU A CA 1
ATOM 770 C C . LEU A 1 103 ? -7.666 -21.365 -15.886 1.00 33.49 102 LEU A C 1
ATOM 771 O O . LEU A 1 103 ? -7.608 -20.579 -14.929 1.00 32.12 102 LEU A O 1
ATOM 776 N N . PHE A 1 104 ? -8.761 -22.019 -16.260 1.00 33.26 103 PHE A N 1
ATOM 777 C CA . PHE A 1 104 ? -10.033 -21.916 -15.576 1.00 31.12 103 PHE A CA 1
ATOM 778 C C . PHE A 1 104 ? -10.496 -23.335 -15.247 1.00 32.20 103 PHE A C 1
ATOM 779 O O . PHE A 1 104 ? -10.539 -24.215 -16.126 1.00 31.33 103 PHE A O 1
ATOM 787 N N . VAL A 1 105 ? -10.830 -23.537 -13.971 1.00 31.29 104 VAL A N 1
ATOM 788 C CA . VAL A 1 105 ? -11.408 -24.771 -13.497 1.00 31.80 104 VAL A CA 1
ATOM 789 C C . VAL A 1 105 ? -12.809 -24.455 -12.992 1.00 34.57 104 VAL A C 1
ATOM 790 O O . VAL A 1 105 ? -12.999 -23.717 -11.999 1.00 33.33 104 VAL A O 1
ATOM 794 N N . HIS A 1 106 ? -13.781 -25.033 -13.688 1.00 35.05 105 HIS A N 1
ATOM 795 C CA . HIS A 1 106 ? -15.193 -24.826 -13.433 1.00 34.99 105 HIS A CA 1
ATOM 796 C C . HIS A 1 106 ? -15.758 -26.065 -12.798 1.00 34.50 105 HIS A C 1
ATOM 797 O O . HIS A 1 106 ? -15.804 -27.119 -13.440 1.00 32.13 105 HIS A O 1
ATOM 804 N N . LEU A 1 107 ? -16.189 -25.939 -11.543 1.00 34.62 106 LEU A N 1
ATOM 805 C CA . LEU A 1 107 ? -16.661 -27.095 -10.775 1.00 35.13 106 LEU A CA 1
ATOM 806 C C . LEU A 1 107 ? -18.080 -26.921 -10.285 1.00 35.30 106 LEU A C 1
ATOM 807 O O . LEU A 1 107 ? -18.461 -25.839 -9.823 1.00 36.03 106 LEU A O 1
ATOM 812 N N . ARG A 1 108 ? -18.861 -27.997 -10.369 1.00 36.01 107 ARG A N 1
ATOM 813 C CA . ARG A 1 108 ? -20.281 -27.925 -9.988 1.00 37.51 107 ARG A CA 1
ATOM 814 C C . ARG A 1 108 ? -20.816 -29.138 -9.250 1.00 36.16 107 ARG A C 1
ATOM 815 O O . ARG A 1 108 ? -20.340 -30.250 -9.454 1.00 34.98 107 ARG A O 1
ATOM 823 N N . CYS A 1 109 ? -21.810 -28.902 -8.385 1.00 35.33 108 CYS A N 1
ATOM 824 C CA . CYS A 1 109 ? -22.398 -29.962 -7.561 1.00 35.09 108 CYS A CA 1
ATOM 825 C C . CYS A 1 109 ? -23.589 -29.425 -6.768 1.00 36.34 108 CYS A C 1
ATOM 826 O O . CYS A 1 109 ? -23.673 -28.217 -6.480 1.00 40.77 108 CYS A O 1
ATOM 829 N N . ASP A 1 110 ? -24.500 -30.322 -6.412 1.00 33.60 109 ASP A N 1
ATOM 830 C CA . ASP A 1 110 ? -25.600 -30.014 -5.491 1.00 32.60 109 ASP A CA 1
ATOM 831 C C . ASP A 1 110 ? -25.170 -30.057 -4.008 1.00 35.12 109 ASP A C 1
ATOM 832 O O . ASP A 1 110 ? -25.971 -29.787 -3.107 1.00 34.39 109 ASP A O 1
ATOM 837 N N . ARG A 1 111 ? -23.903 -30.391 -3.773 1.00 36.14 110 ARG A N 1
ATOM 838 C CA . ARG A 1 111 ? -23.323 -30.399 -2.435 1.00 36.93 110 ARG A CA 1
ATOM 839 C C . ARG A 1 111 ? -22.100 -29.519 -2.473 1.00 37.10 110 ARG A C 1
ATOM 840 O O . ARG A 1 111 ? -21.262 -29.628 -3.370 1.00 37.26 110 ARG A O 1
ATOM 848 N N . TYR A 1 112 ? -22.008 -28.653 -1.481 1.00 38.22 111 TYR A N 1
ATOM 849 C CA . TYR A 1 112 ? -20.950 -27.652 -1.378 1.00 39.18 111 TYR A CA 1
ATOM 850 C C . TYR A 1 112 ? -19.739 -28.241 -0.722 1.00 35.15 111 TYR A C 1
ATOM 851 O O . TYR A 1 112 ? -18.631 -27.862 -1.031 1.00 35.40 111 TYR A O 1
ATOM 860 N N . ASP A 1 113 ? -19.958 -29.173 0.194 1.00 33.20 112 ASP A N 1
ATOM 861 C CA . ASP A 1 113 ? -18.850 -29.759 0.914 1.00 32.85 112 ASP A CA 1
ATOM 862 C C . ASP A 1 113 ? -17.961 -30.547 -0.049 1.00 32.36 112 ASP A C 1
ATOM 863 O O . ASP A 1 113 ? -16.732 -30.550 0.067 1.00 33.89 112 ASP A O 1
ATOM 868 N N . ILE A 1 114 ? -18.592 -31.201 -1.012 1.00 31.05 113 ILE A N 1
ATOM 869 C CA . ILE A 1 114 ? -17.870 -31.985 -1.980 1.00 33.00 113 ILE A CA 1
ATOM 870 C C . ILE A 1 114 ? -17.048 -31.118 -2.920 1.00 33.05 113 ILE A C 1
ATOM 871 O O . ILE A 1 114 ? -15.973 -31.517 -3.339 1.00 34.26 113 ILE A O 1
ATOM 876 N N . LEU A 1 115 ? -17.549 -29.934 -3.255 1.00 33.57 114 LEU A N 1
ATOM 877 C CA . LEU A 1 115 ? -16.775 -28.986 -4.089 1.00 33.68 114 LEU A CA 1
ATOM 878 C C . LEU A 1 115 ? -15.575 -28.410 -3.325 1.00 33.84 114 LEU A C 1
ATOM 879 O O . LEU A 1 115 ? -14.499 -28.187 -3.889 1.00 32.47 114 LEU A O 1
ATOM 884 N N . HIS A 1 116 ? -15.764 -28.165 -2.033 1.00 33.56 115 HIS A N 1
ATOM 885 C CA . HIS A 1 116 ? -14.671 -27.679 -1.217 1.00 33.52 115 HIS A CA 1
ATOM 886 C C . HIS A 1 116 ? -13.574 -28.719 -1.269 1.00 34.41 115 HIS A C 1
ATOM 887 O O . HIS A 1 116 ? -12.426 -28.392 -1.510 1.00 35.22 115 HIS A O 1
ATOM 894 N N . LEU A 1 117 ? -13.945 -29.980 -1.051 1.00 36.03 116 LEU A N 1
ATOM 895 C CA . LEU A 1 117 ? -12.988 -31.085 -1.051 1.00 33.92 116 LEU A CA 1
ATOM 896 C C . LEU A 1 117 ? -12.282 -31.194 -2.407 1.00 33.92 116 LEU A C 1
ATOM 897 O O . LEU A 1 117 ? -11.049 -31.263 -2.489 1.00 33.49 116 LEU A O 1
ATOM 902 N N . VAL A 1 118 ? -13.068 -31.206 -3.480 1.00 32.88 117 VAL A N 1
ATOM 903 C CA . VAL A 1 118 ? -12.510 -31.371 -4.812 1.00 30.88 117 VAL A CA 1
ATOM 904 C C . VAL A 1 118 ? -11.561 -30.249 -5.187 1.00 32.38 117 VAL A C 1
ATOM 905 O O . VAL A 1 118 ? -10.481 -30.522 -5.701 1.00 33.69 117 VAL A O 1
ATOM 909 N N . ALA A 1 119 ? -11.969 -29.001 -4.934 1.00 33.27 118 ALA A N 1
ATOM 910 C CA . ALA A 1 119 ? -11.122 -27.817 -5.128 1.00 32.51 118 ALA A CA 1
ATOM 911 C C . ALA A 1 119 ? -9.783 -27.937 -4.395 1.00 31.70 118 ALA A C 1
ATOM 912 O O . ALA A 1 119 ? -8.720 -27.798 -4.987 1.00 29.23 118 ALA A O 1
ATOM 914 N N . ASN A 1 120 ? -9.843 -28.186 -3.092 1.00 33.43 119 ASN A N 1
ATOM 915 C CA . ASN A 1 120 ? -8.631 -28.445 -2.327 1.00 33.72 119 ASN A CA 1
ATOM 916 C C . ASN A 1 120 ? -7.807 -29.474 -3.113 1.00 34.55 119 ASN A C 1
ATOM 917 O O . ASN A 1 120 ? -6.629 -29.249 -3.400 1.00 35.34 119 ASN A O 1
ATOM 922 N N . GLU A 1 121 ? -8.426 -30.597 -3.477 1.00 34.45 120 GLU A N 1
ATOM 923 C CA . GLU A 1 121 ? -7.680 -31.654 -4.171 1.00 35.57 120 GLU A CA 1
ATOM 924 C C . GLU A 1 121 ? -7.046 -31.182 -5.476 1.00 34.85 120 GLU A C 1
ATOM 925 O O . GLU A 1 121 ? -5.874 -31.450 -5.735 1.00 34.79 120 GLU A O 1
ATOM 931 N N . ILE A 1 122 ? -7.811 -30.478 -6.295 1.00 32.92 121 ILE A N 1
ATOM 932 C CA . ILE A 1 122 ? -7.289 -30.013 -7.571 1.00 33.48 121 ILE A CA 1
ATOM 933 C C . ILE A 1 122 ? -6.120 -29.042 -7.398 1.00 33.92 121 ILE A C 1
ATOM 934 O O . ILE A 1 122 ? -5.136 -29.105 -8.139 1.00 34.68 121 ILE A O 1
ATOM 939 N N . SER A 1 123 ? -6.233 -28.153 -6.418 1.00 34.74 122 SER A N 1
ATOM 940 C CA . SER A 1 123 ? -5.155 -27.231 -6.062 1.00 35.72 122 SER A CA 1
ATOM 941 C C . SER A 1 123 ? -3.840 -27.973 -5.745 1.00 37.22 122 SER A C 1
ATOM 942 O O . SER A 1 123 ? -2.744 -27.544 -6.137 1.00 37.74 122 SER A O 1
ATOM 945 N N . GLN A 1 124 ? -3.956 -29.086 -5.032 1.00 37.26 123 GLN A N 1
ATOM 946 C CA . GLN A 1 124 ? -2.791 -29.873 -4.689 1.00 38.74 123 GLN A CA 1
ATOM 947 C C . GLN A 1 124 ? -2.235 -30.569 -5.925 1.00 39.21 123 GLN A C 1
ATOM 948 O O . GLN A 1 124 ? -1.034 -30.808 -6.020 1.00 38.86 123 GLN A O 1
ATOM 962 N N . PHE A 1 126 ? -1.968 -29.258 -8.850 1.00 42.79 125 PHE A N 1
ATOM 963 C CA . PHE A 1 126 ? -1.153 -28.306 -9.630 1.00 42.76 125 PHE A CA 1
ATOM 964 C C . PHE A 1 126 ? 0.227 -28.043 -9.061 1.00 43.61 125 PHE A C 1
ATOM 965 O O . PHE A 1 126 ? 1.061 -27.456 -9.749 1.00 44.50 125 PHE A O 1
ATOM 973 N N . GLU A 1 127 ? 0.462 -28.472 -7.818 1.00 44.70 126 GLU A N 1
ATOM 974 C CA . GLU A 1 127 ? 1.796 -28.423 -7.189 1.00 43.74 126 GLU A CA 1
ATOM 975 C C . GLU A 1 127 ? 2.249 -26.966 -7.046 1.00 43.57 126 GLU A C 1
ATOM 976 O O . GLU A 1 127 ? 1.499 -26.141 -6.524 1.00 44.58 126 GLU A O 1
ATOM 978 N N . ASP A 1 128 ? 3.456 -26.645 -7.500 1.00 42.58 127 ASP A N 1
ATOM 979 C CA . ASP A 1 128 ? 3.928 -25.263 -7.498 1.00 41.58 127 ASP A CA 1
ATOM 980 C C . ASP A 1 128 ? 4.111 -24.785 -8.934 1.00 39.47 127 ASP A C 1
ATOM 981 O O . ASP A 1 128 ? 4.978 -23.966 -9.211 1.00 39.08 127 ASP A O 1
ATOM 985 N N . LEU A 1 129 ? 3.285 -25.300 -9.844 1.00 37.84 128 LEU A N 1
ATOM 986 C CA . LEU A 1 129 ? 3.372 -24.945 -11.263 1.00 36.06 128 LEU A CA 1
ATOM 987 C C . LEU A 1 129 ? 2.521 -23.729 -11.630 1.00 35.43 128 LEU A C 1
ATOM 988 O O . LEU A 1 129 ? 2.822 -23.032 -12.603 1.00 33.61 128 LEU A O 1
ATOM 992 N N . VAL A 1 130 ? 1.463 -23.475 -10.862 1.00 34.95 129 VAL A N 1
ATOM 993 C CA . VAL A 1 130 ? 0.599 -22.326 -11.114 1.00 35.00 129 VAL A CA 1
ATOM 994 C C . VAL A 1 130 ? 0.264 -21.613 -9.818 1.00 34.76 129 VAL A C 1
ATOM 995 O O . VAL A 1 130 ? 0.409 -22.186 -8.733 1.00 34.53 129 VAL A O 1
ATOM 999 N N . GLU A 1 131 ? -0.184 -20.366 -9.946 1.00 33.99 130 GLU A N 1
ATOM 1000 C CA . GLU A 1 131 ? -0.713 -19.601 -8.819 1.00 34.63 130 GLU A CA 1
ATOM 1001 C C . GLU A 1 131 ? -2.230 -19.450 -8.936 1.00 34.16 130 GLU A C 1
ATOM 1002 O O . GLU A 1 131 ? -2.752 -19.193 -10.026 1.00 34.71 130 GLU A O 1
ATOM 1008 N N . LEU A 1 132 ? -2.934 -19.605 -7.817 1.00 32.94 131 LEU A N 1
ATOM 1009 C CA . LEU A 1 132 ? -4.346 -19.264 -7.766 1.00 33.12 131 LEU A CA 1
ATOM 1010 C C . LEU A 1 132 ? -4.488 -17.741 -7.748 1.00 33.66 131 LEU A C 1
ATOM 1011 O O . LEU A 1 132 ? -3.900 -17.076 -6.893 1.00 34.75 131 LEU A O 1
ATOM 1016 N N . VAL A 1 133 ? -5.270 -17.200 -8.681 1.00 33.82 132 VAL A N 1
ATOM 1017 C CA . VAL A 1 133 ? -5.441 -15.750 -8.821 1.00 35.16 132 VAL A CA 1
ATOM 1018 C C . VAL A 1 133 ? -6.835 -15.259 -8.390 1.00 36.51 132 VAL A C 1
ATOM 1019 O O . VAL A 1 133 ? -6.966 -14.217 -7.754 1.00 35.29 132 VAL A O 1
ATOM 1023 N N . GLU A 1 134 ? -7.872 -16.013 -8.746 1.00 38.10 133 GLU A N 1
ATOM 1024 C CA . GLU A 1 134 ? -9.241 -15.695 -8.355 1.00 38.20 133 GLU A CA 1
ATOM 1025 C C . GLU A 1 134 ? -9.995 -16.977 -7.970 1.00 38.37 133 GLU A C 1
ATOM 1026 O O . GLU A 1 134 ? -9.862 -18.022 -8.626 1.00 37.73 133 GLU A O 1
ATOM 1032 N N . GLU A 1 135 ? -10.780 -16.886 -6.901 1.00 37.54 134 GLU A N 1
ATOM 1033 C CA . GLU A 1 135 ? -11.712 -17.935 -6.542 1.00 37.63 134 GLU A CA 1
ATOM 1034 C C . GLU A 1 135 ? -13.044 -17.295 -6.217 1.00 36.29 134 GLU A C 1
ATOM 1035 O O . GLU A 1 135 ? -13.096 -16.284 -5.509 1.00 33.15 134 GLU A O 1
ATOM 1041 N N . GLU A 1 136 ? -14.120 -17.877 -6.736 1.00 36.61 135 GLU A N 1
ATOM 1042 C CA . GLU A 1 136 ? -15.479 -17.434 -6.398 1.00 37.14 135 GLU A CA 1
ATOM 1043 C C . GLU A 1 136 ? -16.377 -18.657 -6.286 1.00 37.06 135 GLU A C 1
ATOM 1044 O O . GLU A 1 136 ? -16.085 -19.697 -6.884 1.00 36.84 135 GLU A O 1
ATOM 1050 N N . ARG A 1 137 ? -17.463 -18.520 -5.524 1.00 36.90 136 ARG A N 1
ATOM 1051 C CA . ARG A 1 137 ? -18.438 -19.598 -5.337 1.00 39.55 136 ARG A CA 1
ATOM 1052 C C . ARG A 1 137 ? -19.816 -19.139 -5.787 1.00 36.96 136 ARG A C 1
ATOM 1053 O O . ARG A 1 137 ? -20.316 -18.100 -5.343 1.00 35.41 136 ARG A O 1
ATOM 1061 N N . GLY A 1 138 ? -20.406 -19.927 -6.681 1.00 37.54 137 GLY A N 1
ATOM 1062 C CA . GLY A 1 138 ? -21.728 -19.665 -7.240 1.00 35.20 137 GLY A CA 1
ATOM 1063 C C . GLY A 1 138 ? -22.796 -20.415 -6.465 1.00 33.79 137 GLY A C 1
ATOM 1064 O O . GLY A 1 138 ? -22.525 -21.442 -5.807 1.00 34.26 137 GLY A O 1
ATOM 1065 N N . PHE A 1 139 ? -24.020 -19.910 -6.535 1.00 30.44 138 PHE A N 1
ATOM 1066 C CA . PHE A 1 139 ? -25.131 -20.587 -5.898 1.00 32.83 138 PHE A CA 1
ATOM 1067 C C . PHE A 1 139 ? -26.435 -20.336 -6.645 1.00 33.97 138 PHE A C 1
ATOM 1068 O O . PHE A 1 139 ? -26.659 -19.231 -7.134 1.00 34.12 138 PHE A O 1
ATOM 1076 N N . ARG A 1 140 ? -27.273 -21.366 -6.733 1.00 34.22 139 ARG A N 1
ATOM 1077 C CA . ARG A 1 140 ? -28.654 -21.200 -7.177 1.00 37.59 139 ARG A CA 1
ATOM 1078 C C . ARG A 1 140 ? -29.406 -20.275 -6.227 1.00 38.87 139 ARG A C 1
ATOM 1079 O O . ARG A 1 140 ? -29.332 -20.445 -5.015 1.00 40.20 139 ARG A O 1
ATOM 1087 N N . PHE A 1 141 ? -30.126 -19.298 -6.780 1.00 38.81 140 PHE A N 1
ATOM 1088 C CA . PHE A 1 141 ? -30.911 -18.385 -5.961 1.00 37.87 140 PHE A CA 1
ATOM 1089 C C . PHE A 1 141 ? -32.387 -18.657 -6.243 1.00 38.32 140 PHE A C 1
ATOM 1090 O O . PHE A 1 141 ? -32.864 -18.485 -7.362 1.00 35.98 140 PHE A O 1
ATOM 1106 N N . ASP A 1 143 ? -35.803 -20.319 -7.271 1.00 37.02 142 ASP A N 1
ATOM 1107 C CA . ASP A 1 143 ? -36.056 -21.235 -8.399 1.00 38.33 142 ASP A CA 1
ATOM 1108 C C . ASP A 1 143 ? -35.275 -20.807 -9.628 1.00 36.92 142 ASP A C 1
ATOM 1109 O O . ASP A 1 143 ? -35.842 -20.330 -10.617 1.00 36.08 142 ASP A O 1
ATOM 1114 N N . SER A 1 144 ? -33.958 -20.980 -9.546 1.00 36.37 143 SER A N 1
ATOM 1115 C CA . SER A 1 144 ? -33.040 -20.564 -10.608 1.00 36.23 143 SER A CA 1
ATOM 1116 C C . SER A 1 144 ? -33.209 -19.104 -11.042 1.00 36.69 143 SER A C 1
ATOM 1117 O O . SER A 1 144 ? -33.332 -18.800 -12.239 1.00 36.65 143 SER A O 1
ATOM 1120 N N . ARG A 1 145 ? -33.200 -18.204 -10.062 1.00 34.98 144 ARG A N 1
ATOM 1121 C CA . ARG A 1 145 ? -33.282 -16.779 -10.346 1.00 37.02 144 ARG A CA 1
ATOM 1122 C C . ARG A 1 145 ? -31.893 -16.092 -10.187 1.00 37.98 144 ARG A C 1
ATOM 1123 O O . ARG A 1 145 ? -31.010 -16.527 -9.419 1.00 37.29 144 ARG A O 1
ATOM 1131 N N . ASP A 1 146 ? -31.715 -15.021 -10.948 1.00 37.31 145 ASP A N 1
ATOM 1132 C CA . ASP A 1 146 ? -30.602 -14.104 -10.781 1.00 36.81 145 ASP A CA 1
ATOM 1133 C C . ASP A 1 146 ? -30.982 -13.280 -9.582 1.00 35.72 145 ASP A C 1
ATOM 1134 O O . ASP A 1 146 ? -32.159 -13.252 -9.205 1.00 38.04 145 ASP A O 1
ATOM 1139 N N . LEU A 1 147 ? -30.016 -12.615 -8.968 1.00 34.70 146 LEU A N 1
ATOM 1140 C CA . LEU A 1 147 ? -30.307 -11.858 -7.744 1.00 35.47 146 LEU A CA 1
ATOM 1141 C C . LEU A 1 147 ? -31.221 -10.654 -7.999 1.00 35.66 146 LEU A C 1
ATOM 1142 O O . LEU A 1 147 ? -31.735 -10.067 -7.042 1.00 34.34 146 LEU A O 1
ATOM 1147 N N . THR A 1 148 ? -31.420 -10.300 -9.280 1.00 33.05 147 THR A N 1
ATOM 1148 C CA . THR A 1 148 ? -32.454 -9.335 -9.678 1.00 33.54 147 THR A CA 1
ATOM 1149 C C . THR A 1 148 ? -33.887 -9.812 -9.364 1.00 37.00 147 THR A C 1
ATOM 1150 O O . THR A 1 148 ? -34.820 -9.009 -9.339 1.00 37.89 147 THR A O 1
ATOM 1154 N N . GLY A 1 149 ? -34.053 -11.116 -9.120 1.00 38.27 148 GLY A N 1
ATOM 1155 C CA . GLY A 1 149 ? -35.353 -11.708 -8.809 1.00 35.92 148 GLY A CA 1
ATOM 1156 C C . GLY A 1 149 ? -36.059 -12.277 -10.031 1.00 37.17 148 GLY A C 1
ATOM 1157 O O . GLY A 1 149 ? -37.185 -12.761 -9.906 1.00 38.15 148 GLY A O 1
ATOM 1158 N N . PHE A 1 150 ? -35.405 -12.216 -11.201 1.00 35.66 149 PHE A N 1
ATOM 1159 C CA . PHE A 1 150 ? -35.904 -12.787 -12.467 1.00 33.34 149 PHE A CA 1
ATOM 1160 C C . PHE A 1 150 ? -35.251 -14.125 -12.774 1.00 35.29 149 PHE A C 1
ATOM 1161 O O . PHE A 1 150 ? -34.057 -14.298 -12.521 1.00 37.82 149 PHE A O 1
ATOM 1169 N N . VAL A 1 151 ? -36.024 -15.062 -13.325 1.00 34.19 150 VAL A N 1
ATOM 1170 C CA . VAL A 1 151 ? -35.548 -16.406 -13.630 1.00 35.45 150 VAL A CA 1
ATOM 1171 C C . VAL A 1 151 ? -34.537 -16.343 -14.751 1.00 37.11 150 VAL A C 1
ATOM 1172 O O . VAL A 1 151 ? -34.829 -15.793 -15.795 1.00 38.78 150 VAL A O 1
ATOM 1176 N N . ASP A 1 152 ? -33.348 -16.904 -14.533 1.00 39.53 151 ASP A N 1
ATOM 1177 C CA . ASP A 1 152 ? -32.288 -16.942 -15.554 1.00 39.82 151 ASP A CA 1
ATOM 1178 C C . ASP A 1 152 ? -32.164 -18.382 -16.037 1.00 40.49 151 ASP A C 1
ATOM 1179 O O . ASP A 1 152 ? -32.057 -19.297 -15.199 1.00 40.30 151 ASP A O 1
ATOM 1184 N N . GLY A 1 153 ? -32.186 -18.580 -17.365 1.00 37.29 152 GLY A N 1
ATOM 1185 C CA . GLY A 1 153 ? -31.981 -19.909 -17.994 1.00 36.50 152 GLY A CA 1
ATOM 1186 C C . GLY A 1 153 ? -33.021 -20.355 -19.030 1.00 38.12 152 GLY A C 1
ATOM 1187 O O . GLY A 1 153 ? -32.793 -21.275 -19.832 1.00 36.86 152 GLY A O 1
ATOM 1188 N N . THR A 1 154 ? -34.174 -19.699 -19.008 1.00 37.74 153 THR A N 1
ATOM 1189 C CA . THR A 1 154 ? -35.377 -20.212 -19.629 1.00 36.75 153 THR A CA 1
ATOM 1190 C C . THR A 1 154 ? -35.207 -20.607 -21.106 1.00 36.76 153 THR A C 1
ATOM 1191 O O . THR A 1 154 ? -35.636 -21.684 -21.502 1.00 35.84 153 THR A O 1
ATOM 1195 N N . GLU A 1 155 ? -34.585 -19.741 -21.909 1.00 37.19 154 GLU A N 1
ATOM 1196 C CA . GLU A 1 155 ? -34.475 -19.970 -23.361 1.00 37.49 154 GLU A CA 1
ATOM 1197 C C . GLU A 1 155 ? -33.151 -20.612 -23.781 1.00 37.80 154 GLU A C 1
ATOM 1198 O O . GLU A 1 155 ? -32.803 -20.612 -24.966 1.00 37.56 154 GLU A O 1
ATOM 1204 N N . ASN A 1 156 ? -32.417 -21.156 -22.813 1.00 37.57 155 ASN A N 1
ATOM 1205 C CA . ASN A 1 156 ? -31.260 -21.998 -23.119 1.00 37.69 155 ASN A CA 1
ATOM 1206 C C . ASN A 1 156 ? -31.649 -23.189 -23.987 1.00 35.67 155 ASN A C 1
ATOM 1207 O O . ASN A 1 156 ? -32.764 -23.681 -23.895 1.00 31.21 155 ASN A O 1
ATOM 1212 N N . PRO A 1 157 ? -30.719 -23.652 -24.834 1.00 37.18 156 PRO A N 1
ATOM 1213 C CA . PRO A 1 157 ? -30.910 -24.913 -25.540 1.00 37.91 156 PRO A CA 1
ATOM 1214 C C . PRO A 1 157 ? -31.256 -26.036 -24.569 1.00 38.15 156 PRO A C 1
ATOM 1215 O O . PRO A 1 157 ? -30.833 -26.011 -23.399 1.00 35.54 156 PRO A O 1
ATOM 1219 N N . LYS A 1 158 ? -32.016 -27.008 -25.061 1.00 37.88 157 LYS A N 1
ATOM 1220 C CA . LYS A 1 158 ? -32.519 -28.083 -24.225 1.00 38.80 157 LYS A CA 1
ATOM 1221 C C . LYS A 1 158 ? -32.084 -29.423 -24.787 1.00 38.10 157 LYS A C 1
ATOM 1222 O O . LYS A 1 158 ? -31.868 -29.565 -25.980 1.00 38.71 157 LYS A O 1
ATOM 1228 N N . GLY A 1 159 ? -31.955 -30.410 -23.914 1.00 39.18 158 GLY A N 1
ATOM 1229 C CA . GLY A 1 159 ? -31.552 -31.745 -24.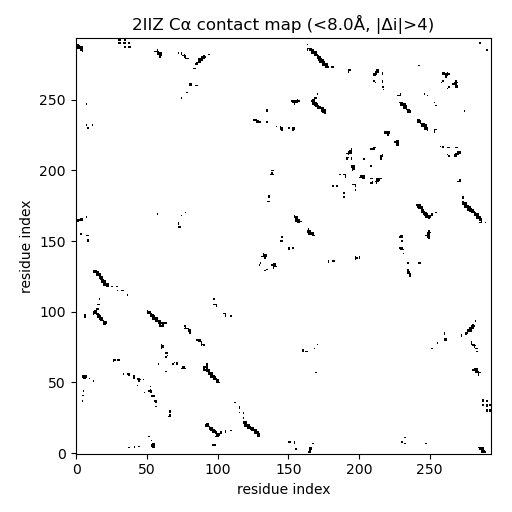326 1.00 38.94 158 GLY A CA 1
ATOM 1230 C C . GLY A 1 159 ? -30.373 -31.731 -25.284 1.00 38.51 158 GLY A C 1
ATOM 1231 O O . GLY A 1 159 ? -29.349 -31.107 -25.028 1.00 38.61 158 GLY A O 1
ATOM 1232 N N . ARG A 1 160 ? -30.530 -32.424 -26.395 1.00 38.35 159 ARG A N 1
ATOM 1233 C CA . ARG A 1 160 ? -29.449 -32.611 -27.353 1.00 40.04 159 ARG A CA 1
ATOM 1234 C C . ARG A 1 160 ? -29.096 -31.354 -28.109 1.00 38.43 159 ARG A C 1
ATOM 1235 O O . ARG A 1 160 ? -28.001 -31.262 -28.655 1.00 40.65 159 ARG A O 1
ATOM 1243 N N . HIS A 1 161 ? -30.010 -30.391 -28.154 1.00 36.44 160 HIS A N 1
ATOM 1244 C CA . HIS A 1 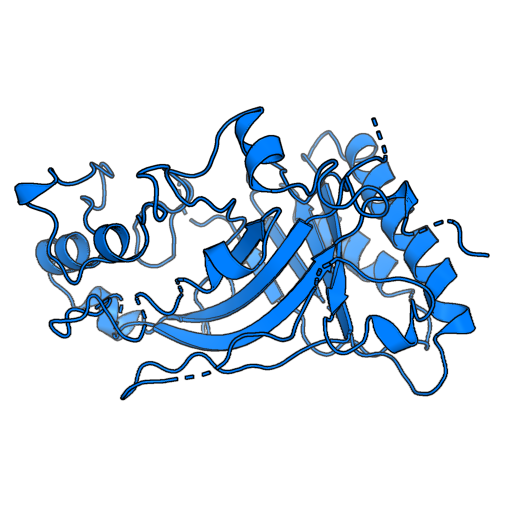161 ? -29.687 -29.097 -28.749 1.00 33.91 160 HIS A CA 1
ATOM 1245 C C . HIS A 1 161 ? -28.510 -28.435 -28.040 1.00 31.72 160 HIS A C 1
ATOM 1246 O O . HIS A 1 161 ? -27.713 -27.764 -28.675 1.00 31.63 160 HIS A O 1
ATOM 1253 N N . ARG A 1 162 ? -28.401 -28.622 -26.726 1.00 30.90 161 ARG A N 1
ATOM 1254 C CA . ARG A 1 162 ? -27.252 -28.111 -25.957 1.00 29.63 161 ARG A CA 1
ATOM 1255 C C . ARG A 1 162 ? -25.929 -28.519 -26.587 1.00 30.83 161 ARG A C 1
ATOM 1256 O O . ARG A 1 162 ? -25.038 -27.705 -26.780 1.00 31.46 161 ARG A O 1
ATOM 1264 N N . GLN A 1 163 ? -25.803 -29.793 -26.907 1.00 31.11 162 GLN A N 1
ATOM 1265 C CA . GLN A 1 163 ? -24.573 -30.271 -27.503 1.00 33.20 162 GLN A CA 1
ATOM 1266 C C . GLN A 1 163 ? -24.352 -29.560 -28.853 1.00 32.74 162 GLN A C 1
ATOM 1267 O O . GLN A 1 163 ? -23.262 -29.064 -29.142 1.00 31.39 162 GLN A O 1
ATOM 1273 N N . GLU A 1 164 ? -25.409 -29.510 -29.656 1.00 33.79 163 GLU A N 1
ATOM 1274 C CA . GLU A 1 164 ? -25.402 -28.863 -30.977 1.00 34.36 163 GLU A CA 1
ATOM 1275 C C . GLU A 1 164 ? -24.880 -27.414 -30.900 1.00 34.54 163 GLU A C 1
ATOM 1276 O O . GLU A 1 164 ? -24.086 -26.976 -31.739 1.00 33.43 163 GLU A O 1
ATOM 1282 N N . VAL A 1 165 ? -25.332 -26.680 -29.887 1.00 34.82 164 VAL A N 1
ATOM 1283 C CA . VAL A 1 165 ? -24.960 -25.265 -29.722 1.00 34.29 164 VAL A CA 1
ATOM 1284 C C . VAL A 1 165 ? -23.566 -25.126 -29.128 1.00 32.29 164 VAL A C 1
ATOM 1285 O O . VAL A 1 165 ? -22.781 -24.313 -29.589 1.00 34.47 164 VAL A O 1
ATOM 1289 N N . ALA A 1 166 ? -23.268 -25.922 -28.110 1.00 30.12 165 ALA A N 1
ATOM 1290 C CA . ALA A 1 166 ? -22.072 -25.719 -27.293 1.00 30.56 165 ALA A CA 1
ATOM 1291 C C . ALA A 1 166 ? -20.775 -26.277 -27.865 1.00 30.64 165 ALA A C 1
ATOM 1292 O O . ALA A 1 166 ? -19.725 -25.658 -27.700 1.00 28.40 165 ALA A O 1
ATOM 1294 N N . LEU A 1 167 ? -20.852 -27.433 -28.525 1.00 31.31 166 LEU A N 1
ATOM 1295 C CA . LEU A 1 167 ? -19.665 -28.214 -28.870 1.00 33.16 166 LEU A CA 1
ATOM 1296 C C . LEU A 1 167 ? -19.201 -28.058 -30.320 1.00 33.32 166 LEU A C 1
ATOM 1297 O O . LEU A 1 167 ? -20.005 -28.090 -31.258 1.00 34.86 166 LEU A O 1
ATOM 1302 N N . VAL A 1 168 ? -17.890 -27.901 -30.493 1.00 33.20 167 VAL A N 1
ATOM 1303 C CA . VAL A 1 168 ? -17.284 -27.898 -31.827 1.00 31.85 167 VAL A CA 1
ATOM 1304 C C . VAL A 1 168 ? -17.524 -29.269 -32.443 1.00 32.92 167 VAL A C 1
ATOM 1305 O O . VAL A 1 168 ? -17.527 -30.291 -31.724 1.00 31.21 167 VAL A O 1
ATOM 1308 N N . GLY A 1 169 ? -17.729 -29.278 -33.764 1.00 32.79 168 GLY A N 1
ATOM 1309 C CA . GLY A 1 169 ? -17.966 -30.499 -34.532 1.00 32.28 168 GLY A CA 1
ATOM 1310 C C . GLY A 1 169 ? -16.934 -30.668 -35.640 1.00 33.80 168 GLY A C 1
ATOM 1311 O O . GLY A 1 169 ? -15.775 -30.273 -35.491 1.00 34.61 168 GLY A O 1
ATOM 1312 N N . SER A 1 170 ? -17.340 -31.249 -36.764 1.00 32.65 169 SER A N 1
ATOM 1313 C CA . SER A 1 170 ? -16.371 -31.548 -37.815 1.00 33.76 169 SER A CA 1
ATOM 1314 C C . SER A 1 170 ? -15.960 -30.331 -38.669 1.00 32.79 169 SER A C 1
ATOM 1315 O O . SER A 1 170 ? -15.177 -30.480 -39.588 1.00 36.53 169 SER A O 1
ATOM 1318 N N . GLU A 1 171 ? -16.471 -29.139 -38.373 1.00 32.79 170 GLU A N 1
ATOM 1319 C CA . GLU A 1 171 ? -15.883 -27.894 -38.916 1.00 32.05 170 GLU A CA 1
ATOM 1320 C C . GLU A 1 171 ? -14.406 -27.791 -38.507 1.00 31.46 170 GLU A C 1
ATOM 1321 O O . GLU A 1 171 ? -13.594 -27.281 -39.256 1.00 29.79 170 GLU A O 1
ATOM 1327 N N . ASP A 1 172 ? -14.073 -28.266 -37.300 1.00 31.86 171 ASP A N 1
ATOM 1328 C CA . ASP A 1 172 ? -12.684 -28.255 -36.803 1.00 30.84 171 ASP A CA 1
ATOM 1329 C C . ASP A 1 172 ? -12.334 -29.631 -36.212 1.00 28.89 171 ASP A C 1
ATOM 1330 O O . ASP A 1 172 ? -12.337 -29.824 -35.004 1.00 27.31 171 ASP A O 1
ATOM 1335 N N . PRO A 1 173 ? -12.025 -30.597 -37.082 1.00 28.56 172 PRO A N 1
ATOM 1336 C CA . PRO A 1 173 ? -11.941 -31.993 -36.653 1.00 28.67 172 PRO A CA 1
ATOM 1337 C C . PRO A 1 173 ? -11.081 -32.216 -35.396 1.00 29.36 172 PRO A C 1
ATOM 1338 O O . PRO A 1 173 ? -11.516 -32.913 -34.465 1.00 29.05 172 PRO A O 1
ATOM 1342 N N . GLU A 1 174 ? -9.882 -31.629 -35.369 1.00 28.07 173 GLU A N 1
ATOM 1343 C CA . GLU A 1 174 ? -8.946 -31.873 -34.266 1.00 26.33 173 GLU A CA 1
ATOM 1344 C C . GLU A 1 174 ? -9.534 -31.499 -32.899 1.00 24.15 173 GLU A C 1
ATOM 1345 O O . GLU A 1 174 ? -9.167 -32.113 -31.901 1.00 22.10 173 GLU A O 1
ATOM 1351 N N . PHE A 1 175 ? -10.433 -30.513 -32.868 1.00 23.11 174 PHE A N 1
ATOM 1352 C CA . PHE A 1 175 ? -10.999 -29.981 -31.605 1.00 23.40 174 PHE A CA 1
ATOM 1353 C C . PHE A 1 175 ? -12.496 -30.233 -31.377 1.00 23.53 174 PHE A C 1
ATOM 1354 O O . PHE A 1 175 ? -13.116 -29.631 -30.487 1.00 25.98 174 PHE A O 1
ATOM 1362 N N . LYS A 1 176 ? -13.069 -31.127 -32.169 1.00 25.25 175 LYS A N 1
ATOM 1363 C CA . LYS A 1 176 ? -14.439 -31.596 -31.979 1.00 27.08 175 LYS A CA 1
ATOM 1364 C C . LYS A 1 176 ? -14.578 -32.132 -30.563 1.00 27.08 175 LYS A C 1
ATOM 1365 O O . LYS A 1 176 ? -13.705 -32.857 -30.081 1.00 29.11 175 LYS A O 1
ATOM 1370 N N . GLY A 1 177 ? -15.670 -31.771 -29.900 1.00 27.02 176 GLY A N 1
ATOM 1371 C CA . GLY A 1 177 ? -15.856 -32.082 -28.477 1.00 25.70 176 GLY A CA 1
ATOM 1372 C C . GLY A 1 177 ? -15.482 -30.927 -27.553 1.00 27.02 176 GLY A C 1
ATOM 1373 O O . GLY A 1 177 ? -15.728 -30.980 -26.359 1.00 24.05 176 GLY A O 1
ATOM 1374 N N . GLY A 1 178 ? -14.886 -29.877 -28.104 1.00 30.38 177 GLY A N 1
ATOM 1375 C CA . GLY A 1 178 ? -14.485 -28.712 -27.318 1.00 29.99 177 GLY A CA 1
ATOM 1376 C C . GLY A 1 178 ? -15.484 -27.587 -27.441 1.00 31.13 177 GLY A C 1
ATOM 1377 O O . GLY A 1 178 ? -16.298 -27.582 -28.355 1.00 30.24 177 GLY A O 1
ATOM 1378 N N . SER A 1 179 ? -15.419 -26.631 -26.512 1.00 33.00 178 SER A N 1
ATOM 1379 C CA . SER A 1 179 ? -16.314 -25.462 -26.520 1.00 33.59 178 SER A CA 1
ATOM 1380 C C . SER A 1 179 ? -15.558 -24.123 -26.333 1.00 33.48 178 SER A C 1
ATOM 1381 O O . SER A 1 179 ? -14.517 -24.060 -25.669 1.00 31.31 178 SER A O 1
ATOM 1384 N N . TYR A 1 180 ? -16.085 -23.054 -26.923 1.00 34.74 179 TYR A N 1
ATOM 1385 C CA . TYR A 1 180 ? -15.524 -21.714 -26.706 1.00 35.75 179 TYR A CA 1
ATOM 1386 C C . TYR A 1 180 ? -16.209 -21.068 -25.509 1.00 35.11 179 TYR A C 1
ATOM 1387 O O . TYR A 1 180 ? -17.441 -20.932 -25.473 1.00 36.82 179 TYR A O 1
ATOM 1396 N N . ILE A 1 181 ? -15.409 -20.668 -24.530 1.00 32.94 180 ILE A N 1
ATOM 1397 C CA . ILE A 1 181 ? -15.948 -20.212 -23.260 1.00 33.62 180 ILE A CA 1
ATOM 1398 C C . ILE A 1 181 ? -15.597 -18.755 -22.979 1.00 31.91 180 ILE A C 1
ATOM 1399 O O . ILE A 1 181 ? -14.479 -18.333 -23.196 1.00 32.10 180 ILE A O 1
ATOM 1404 N N . HIS A 1 182 ? -16.570 -17.987 -22.499 1.00 30.76 181 HIS A N 1
ATOM 1405 C CA . HIS A 1 182 ? -16.333 -16.603 -22.107 1.00 29.53 181 HIS A CA 1
ATOM 1406 C C . HIS A 1 182 ? -16.951 -16.381 -20.734 1.00 32.86 181 HIS A C 1
ATOM 1407 O O . HIS A 1 182 ? -18.064 -16.849 -20.454 1.00 31.88 181 HIS A O 1
ATOM 1414 N N . VAL A 1 183 ? -16.226 -15.664 -19.886 1.00 32.46 182 VAL A N 1
ATOM 1415 C CA . VAL A 1 183 ? -16.630 -15.474 -18.513 1.00 34.96 182 VAL A CA 1
ATOM 1416 C C . VAL A 1 183 ? -16.607 -13.969 -18.217 1.00 35.63 182 VAL A C 1
ATOM 1417 O O . VAL A 1 183 ? -15.605 -13.279 -18.495 1.00 36.80 182 VAL A O 1
ATOM 1421 N N . GLN A 1 184 ? -17.715 -13.467 -17.671 1.00 34.55 183 GLN A N 1
ATOM 1422 C CA . GLN A 1 184 ? -17.800 -12.087 -17.206 1.00 34.64 183 GLN A CA 1
ATOM 1423 C C . GLN A 1 184 ? -18.295 -12.121 -15.778 1.00 34.14 183 GLN A C 1
ATOM 1424 O O . GLN A 1 184 ? -19.372 -12.638 -15.520 1.00 33.86 183 GLN A O 1
ATOM 1430 N N . LYS A 1 185 ? -17.514 -11.578 -14.855 1.00 33.58 184 LYS A N 1
ATOM 1431 C CA . LYS A 1 185 ? -17.975 -11.415 -13.482 1.00 32.91 184 LYS A CA 1
ATOM 1432 C C . LYS A 1 185 ? -18.743 -10.100 -13.400 1.00 34.39 184 LYS A C 1
ATOM 1433 O O . LYS A 1 185 ? -18.129 -9.024 -13.428 1.00 32.54 184 LYS A O 1
ATOM 1439 N N . TYR A 1 186 ? -20.077 -10.207 -13.305 1.00 34.69 185 TYR A N 1
ATOM 1440 C CA . TYR A 1 186 ? -20.979 -9.056 -13.200 1.00 33.73 185 TYR A CA 1
ATOM 1441 C C . TYR A 1 186 ? -21.306 -8.733 -11.735 1.00 35.37 185 TYR A C 1
ATOM 1442 O O . TYR A 1 186 ? -21.890 -9.551 -11.012 1.00 33.59 185 TYR A O 1
ATOM 1451 N N . ALA A 1 187 ? -20.920 -7.529 -11.315 1.00 36.99 186 ALA A N 1
ATOM 1452 C CA . ALA A 1 187 ? -21.240 -6.998 -9.997 1.00 36.90 186 ALA A CA 1
ATOM 1453 C C . ALA A 1 187 ? -22.512 -6.143 -10.135 1.00 37.64 186 ALA A C 1
ATOM 1454 O O . ALA A 1 187 ? -22.495 -5.087 -10.765 1.00 35.47 186 ALA A O 1
ATOM 1456 N N . HIS A 1 188 ? -23.610 -6.612 -9.546 1.00 37.32 187 HIS A N 1
ATOM 1457 C CA . HIS A 1 188 ? -24.886 -5.927 -9.652 1.00 36.85 187 HIS A CA 1
ATOM 1458 C C . HIS A 1 188 ? -24.891 -4.788 -8.638 1.00 37.97 187 HIS A C 1
ATOM 1459 O O . HIS A 1 188 ? -24.286 -4.904 -7.564 1.00 36.38 187 HIS A O 1
ATOM 1466 N N . ASN A 1 189 ? -25.572 -3.699 -8.992 1.00 38.31 188 ASN A N 1
ATOM 1467 C CA . ASN A 1 189 ? -25.945 -2.646 -8.053 1.00 38.44 188 ASN A CA 1
ATOM 1468 C C . ASN A 1 189 ? -27.377 -2.917 -7.580 1.00 38.93 188 ASN A C 1
ATOM 1469 O O . ASN A 1 189 ? -28.357 -2.402 -8.133 1.00 37.85 188 ASN A O 1
ATOM 1474 N N . LEU A 1 190 ? -27.502 -3.739 -6.549 1.00 40.75 189 LEU A N 1
ATOM 1475 C CA . LEU A 1 190 ? -28.811 -4.227 -6.125 1.00 39.63 189 LEU A CA 1
ATOM 1476 C C . LEU A 1 190 ? -29.672 -3.148 -5.471 1.00 39.67 189 LEU A C 1
ATOM 1477 O O . LEU A 1 190 ? -30.908 -3.177 -5.593 1.00 37.62 189 LEU A O 1
ATOM 1482 N N . SER A 1 191 ? -29.037 -2.198 -4.784 1.00 39.53 190 SER A N 1
ATOM 1483 C CA . SER A 1 191 ? -29.800 -1.129 -4.136 1.00 41.34 190 SER A CA 1
ATOM 1484 C C . SER A 1 191 ? -30.499 -0.280 -5.192 1.00 39.87 190 SER A C 1
ATOM 1485 O O . SER A 1 191 ? -31.674 0.055 -5.038 1.00 39.18 190 SER A O 1
ATOM 1488 N N . LYS A 1 192 ? -29.765 0.054 -6.253 1.00 37.58 191 LYS A N 1
ATOM 1489 C CA . LYS A 1 192 ? -30.302 0.813 -7.392 1.00 36.85 191 LYS A CA 1
ATOM 1490 C C . LYS A 1 192 ? -31.420 0.040 -8.102 1.00 36.76 191 LYS A C 1
ATOM 1491 O O . LYS A 1 192 ? -32.462 0.600 -8.425 1.00 36.09 191 LYS A O 1
ATOM 1497 N N . TRP A 1 193 ? -31.191 -1.251 -8.338 1.00 36.94 192 TRP A N 1
ATOM 1498 C CA . TRP A 1 193 ? -32.154 -2.098 -9.044 1.00 36.29 192 TRP A CA 1
ATOM 1499 C C . TRP A 1 193 ? -33.474 -2.185 -8.294 1.00 36.07 192 TRP A C 1
ATOM 1500 O O . TRP A 1 193 ? -34.554 -2.024 -8.879 1.00 31.93 192 TRP A O 1
ATOM 1511 N N . HIS A 1 194 ? -33.372 -2.442 -6.988 1.00 35.78 193 HIS A N 1
ATOM 1512 C CA . HIS A 1 194 ? -34.545 -2.714 -6.182 1.00 35.47 193 HIS A CA 1
ATOM 1513 C C . HIS A 1 194 ? -35.347 -1.462 -5.867 1.00 35.11 193 HIS A C 1
ATOM 1514 O O . HIS A 1 194 ? -36.388 -1.579 -5.229 1.00 38.35 193 HIS A O 1
ATOM 1521 N N . ARG A 1 195 ? -34.893 -0.276 -6.292 1.00 33.30 194 ARG A N 1
ATOM 1522 C CA . ARG A 1 195 ? -35.718 0.930 -6.177 1.00 33.24 194 ARG A CA 1
ATOM 1523 C C . ARG A 1 195 ? -36.626 1.133 -7.404 1.00 33.65 194 ARG A C 1
ATOM 1524 O O . ARG A 1 195 ? -37.494 2.010 -7.410 1.00 33.36 194 ARG A O 1
ATOM 1532 N N . LEU A 1 196 ? -36.422 0.324 -8.436 1.00 34.71 195 LEU A N 1
ATOM 1533 C CA . LEU A 1 196 ? -37.272 0.340 -9.626 1.00 34.99 195 LEU A CA 1
ATOM 1534 C C . LEU A 1 196 ? -38.672 -0.224 -9.350 1.00 35.58 195 LEU A C 1
ATOM 1535 O O . LEU A 1 196 ? -38.805 -1.289 -8.755 1.00 34.38 195 LEU A O 1
ATOM 1540 N N . PRO A 1 197 ? -39.727 0.483 -9.792 1.00 36.38 196 PRO A N 1
ATOM 1541 C CA . PRO A 1 197 ? -41.047 -0.139 -9.783 1.00 36.11 196 PRO A CA 1
ATOM 1542 C C . PRO A 1 197 ? -41.045 -1.405 -10.627 1.00 36.83 196 PRO A C 1
ATOM 1543 O O . PRO A 1 197 ? -40.293 -1.506 -11.600 1.00 36.99 196 PRO A O 1
ATOM 1547 N N . LEU A 1 198 ? -41.889 -2.351 -10.249 1.00 36.61 197 LEU A N 1
ATOM 1548 C CA . LEU A 1 198 ? -41.936 -3.669 -10.877 1.00 37.04 197 LEU A CA 1
ATOM 1549 C C . LEU A 1 198 ? -42.015 -3.609 -12.414 1.00 36.60 197 LEU A C 1
ATOM 1550 O O . LEU A 1 198 ? -41.274 -4.307 -13.111 1.00 37.35 197 LEU A O 1
ATOM 1555 N N . LYS A 1 199 ? -42.909 -2.782 -12.933 1.00 35.53 198 LYS A N 1
ATOM 1556 C CA . LYS A 1 199 ? -43.096 -2.661 -14.375 1.00 36.11 198 LYS A CA 1
ATOM 1557 C C . LYS A 1 199 ? -41.804 -2.240 -15.090 1.00 35.71 198 LYS A C 1
ATOM 1558 O O . LYS A 1 199 ? -41.528 -2.704 -16.196 1.00 34.75 198 LYS A O 1
ATOM 1564 N N . LYS A 1 200 ? -41.012 -1.367 -14.466 1.00 34.53 199 LYS A N 1
ATOM 1565 C CA . LYS A 1 200 ? -39.734 -0.949 -15.063 1.00 34.21 199 LYS A CA 1
ATOM 1566 C C . LYS A 1 200 ? -38.759 -2.102 -15.157 1.00 33.27 199 LYS A C 1
ATOM 1567 O O . LYS A 1 200 ? -38.096 -2.278 -16.194 1.00 32.55 199 LYS A O 1
ATOM 1573 N N . GLN A 1 201 ? -38.671 -2.874 -14.067 1.00 30.50 200 GLN A N 1
ATOM 1574 C CA . GLN A 1 201 ? -37.819 -4.048 -14.015 1.00 30.18 200 GLN A CA 1
ATOM 1575 C C . GLN A 1 201 ? -38.191 -4.954 -15.169 1.00 30.81 200 GLN A C 1
ATOM 1576 O O . GLN A 1 201 ? -37.324 -5.385 -15.923 1.00 32.14 200 GLN A O 1
ATOM 1582 N N . GLU A 1 202 ? -39.487 -5.233 -15.286 1.00 31.01 201 GLU A N 1
ATOM 1583 C CA . GLU A 1 202 ? -40.018 -6.141 -16.310 1.00 32.79 201 GLU A CA 1
ATOM 1584 C C . GLU A 1 202 ? -39.725 -5.600 -17.712 1.00 32.94 201 GLU A C 1
ATOM 1585 O O . GLU A 1 202 ? -39.444 -6.369 -18.626 1.00 31.37 201 GLU A O 1
ATOM 1591 N N . ASP A 1 203 ? -39.781 -4.275 -17.857 1.00 33.62 202 ASP A N 1
ATOM 1592 C CA . ASP A 1 203 ? -39.539 -3.603 -19.138 1.00 34.50 202 ASP A CA 1
ATOM 1593 C C . ASP A 1 203 ? -38.065 -3.638 -19.536 1.00 35.30 202 ASP A C 1
ATOM 1594 O O . ASP A 1 203 ? -37.72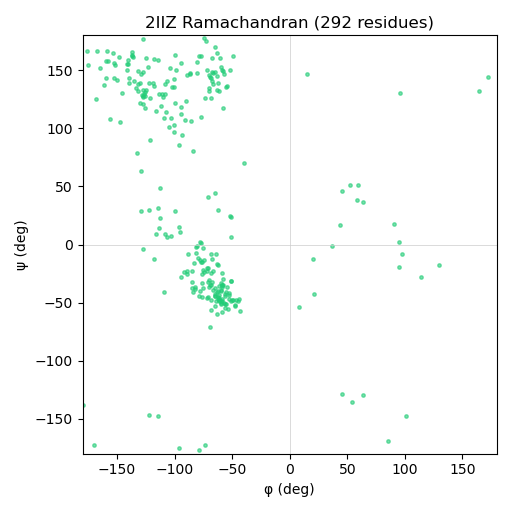8 -3.509 -20.711 1.00 35.35 202 ASP A O 1
ATOM 1599 N N . ILE A 1 204 ? -37.190 -3.808 -18.554 1.00 35.43 203 ILE A N 1
ATOM 1600 C CA . ILE A 1 204 ? -35.741 -3.859 -18.797 1.00 36.49 203 ILE A CA 1
ATOM 1601 C C . ILE A 1 204 ? -35.313 -5.267 -19.245 1.00 36.65 203 ILE A C 1
ATOM 1602 O O . ILE A 1 204 ? -34.441 -5.451 -20.115 1.00 35.88 203 ILE A O 1
ATOM 1607 N N . ILE A 1 205 ? -35.933 -6.270 -18.644 1.00 35.93 204 ILE A N 1
ATOM 1608 C CA . ILE A 1 205 ? -35.651 -7.648 -19.036 1.00 33.79 204 ILE A CA 1
ATOM 1609 C C . ILE A 1 205 ? -36.466 -8.108 -20.237 1.00 32.25 204 ILE A C 1
ATOM 1610 O O . ILE A 1 205 ? -35.934 -8.829 -21.061 1.00 30.65 204 ILE A O 1
ATOM 1615 N N . GLY A 1 206 ? -37.729 -7.687 -20.339 1.00 33.74 205 GLY A N 1
ATOM 1616 C CA . GLY A 1 206 ? -38.627 -8.132 -21.417 1.00 33.76 205 GLY A CA 1
ATOM 1617 C C . GLY A 1 206 ? -39.421 -9.389 -21.058 1.00 34.27 205 GLY A C 1
ATOM 1618 O O . GLY A 1 206 ? -39.954 -10.077 -21.939 1.00 32.55 205 GLY A O 1
ATOM 1619 N N . ARG A 1 207 ? -39.494 -9.690 -19.759 1.00 33.33 206 ARG A N 1
ATOM 1620 C CA . ARG A 1 207 ? -40.354 -10.756 -19.247 1.00 33.45 206 ARG A CA 1
ATOM 1621 C C . ARG A 1 207 ? -40.979 -10.296 -17.931 1.00 34.21 206 ARG A C 1
ATOM 1622 O O . ARG A 1 207 ? -40.415 -9.431 -17.265 1.00 34.85 206 ARG A O 1
ATOM 1630 N N . THR A 1 208 ? -42.131 -10.861 -17.554 1.00 35.03 207 THR A N 1
ATOM 1631 C CA . THR A 1 208 ? -42.706 -10.572 -16.233 1.00 35.66 207 THR A CA 1
ATOM 1632 C C . THR A 1 208 ? -41.847 -11.266 -15.183 1.00 35.09 207 THR A C 1
ATOM 1633 O O . THR A 1 208 ? -41.257 -12.303 -15.454 1.00 32.14 207 THR A O 1
ATOM 1637 N N . LYS A 1 209 ? -41.783 -10.682 -13.991 1.00 36.58 208 LYS A N 1
ATOM 1638 C CA . LYS A 1 209 ? -40.871 -11.149 -12.944 1.00 36.92 208 LYS A CA 1
ATOM 1639 C C . LYS A 1 209 ? -41.308 -12.501 -12.400 1.00 35.96 208 LYS A C 1
ATOM 1640 O O . LYS A 1 209 ? -40.660 -13.508 -12.675 1.00 35.07 208 LYS A O 1
ATOM 1646 N N . GLN A 1 210 ? -42.410 -12.523 -11.649 1.00 34.24 209 GLN A N 1
ATOM 1647 C CA . GLN A 1 210 ? -42.815 -13.713 -10.913 1.00 33.11 209 GLN A CA 1
ATOM 1648 C C . GLN A 1 210 ? -43.137 -14.899 -11.814 1.00 32.99 209 GLN A C 1
ATOM 1649 O O . GLN A 1 210 ? -42.521 -15.941 -11.713 1.00 30.06 209 GLN A O 1
ATOM 1655 N N . ASP A 1 211 ? -44.111 -14.729 -12.699 1.00 36.23 210 ASP A N 1
ATOM 1656 C CA . ASP A 1 211 ? -44.549 -15.812 -13.576 1.00 36.75 210 ASP A CA 1
ATOM 1657 C C . ASP A 1 211 ? -43.589 -16.055 -14.740 1.00 36.69 210 ASP A C 1
ATOM 1658 O O . ASP A 1 211 ? -43.677 -17.094 -15.393 1.00 37.81 210 ASP A O 1
ATOM 1663 N N . ASN A 1 212 ? -42.686 -15.105 -14.995 1.00 35.46 211 ASN A N 1
ATOM 1664 C CA . ASN A 1 212 ? -41.657 -15.241 -16.029 1.00 34.71 211 ASN A CA 1
ATOM 1665 C C . ASN A 1 212 ? -42.234 -15.445 -17.419 1.00 34.26 211 ASN A C 1
ATOM 1666 O O . ASN A 1 212 ? -41.856 -16.371 -18.120 1.00 32.86 211 ASN A O 1
ATOM 1671 N N . ILE A 1 213 ? -43.151 -14.570 -17.805 1.00 35.23 212 ILE A N 1
ATOM 1672 C CA . ILE A 1 213 ? -43.870 -14.692 -19.071 1.00 34.21 212 ILE A CA 1
ATOM 1673 C C . ILE A 1 213 ? -43.232 -13.759 -20.097 1.00 32.83 212 ILE A C 1
ATOM 1674 O O . ILE A 1 213 ? -43.143 -12.548 -19.887 1.00 31.48 212 ILE A O 1
ATOM 1679 N N . GLU A 1 214 ? -42.784 -14.334 -21.208 1.00 31.94 213 GLU A N 1
ATOM 1680 C CA . GLU A 1 214 ? -42.107 -13.566 -22.237 1.00 31.73 213 GLU A CA 1
ATOM 1681 C C . GLU A 1 214 ? -43.082 -12.558 -22.798 1.00 30.77 213 GLU A C 1
ATOM 1682 O O . GLU A 1 214 ? -44.214 -12.919 -23.097 1.00 31.13 213 GLU A O 1
ATOM 1688 N N . TYR A 1 215 ? -42.658 -11.301 -22.934 1.00 30.81 214 TYR A N 1
ATOM 1689 C CA . TYR A 1 215 ? -43.484 -10.277 -23.605 1.00 32.10 214 TYR A CA 1
ATOM 1690 C C . TYR A 1 215 ? -43.793 -10.679 -25.037 1.00 32.47 214 TYR A C 1
ATOM 1691 O O . TYR A 1 215 ? -43.033 -11.408 -25.665 1.00 31.48 214 TYR A O 1
ATOM 1700 N N . GLU A 1 216 ? -44.910 -10.200 -25.564 1.00 35.48 215 GLU A N 1
ATOM 1701 C CA . GLU A 1 216 ? -45.145 -10.339 -26.994 1.00 38.94 215 GLU A CA 1
ATOM 1702 C C . GLU A 1 216 ? -44.141 -9.465 -27.766 1.00 39.64 215 GLU A C 1
ATOM 1703 O O . GLU A 1 216 ? -43.719 -8.406 -27.286 1.00 38.23 215 GLU A O 1
ATOM 1709 N N . SER A 1 217 ? -43.767 -9.925 -28.959 1.00 41.25 216 SER A N 1
ATOM 1710 C CA . SER A 1 217 ? -42.796 -9.234 -29.822 1.00 41.75 216 SER A CA 1
ATOM 1711 C C . SER A 1 217 ? -43.019 -7.730 -29.870 1.00 41.68 216 SER A C 1
ATOM 1712 O O . SER A 1 217 ? -42.131 -6.937 -29.555 1.00 41.71 216 SER A O 1
ATOM 1715 N N . GLU A 1 218 ? -44.227 -7.365 -30.271 1.00 41.29 217 GLU A N 1
ATOM 1716 C CA . GLU A 1 218 ? -44.631 -5.976 -30.409 1.00 42.03 217 GLU A CA 1
ATOM 1717 C C . GLU A 1 218 ? -44.507 -5.179 -29.096 1.00 41.09 217 GLU A C 1
ATOM 1718 O O . GLU A 1 218 ? -44.367 -3.953 -29.119 1.00 40.76 217 GLU A O 1
ATOM 1724 N N . ASP A 1 219 ? -44.553 -5.877 -27.961 1.00 40.93 218 ASP A N 1
ATOM 1725 C CA . ASP A 1 219 ? -44.476 -5.243 -26.640 1.00 40.32 218 ASP A CA 1
ATOM 1726 C C . ASP A 1 219 ? -43.061 -5.132 -26.070 1.00 39.17 218 ASP A C 1
ATOM 1727 O O . ASP A 1 219 ? -42.821 -4.264 -25.229 1.00 38.68 218 ASP A O 1
ATOM 1732 N N . LYS A 1 220 ? -42.147 -5.999 -26.524 1.00 38.47 219 LYS A N 1
ATOM 1733 C CA . LYS A 1 220 ? -40.719 -5.959 -26.132 1.00 36.65 219 LYS A CA 1
ATOM 1734 C C . LYS A 1 220 ? -40.098 -4.609 -26.488 1.00 34.62 219 LYS A C 1
ATOM 1735 O O . LYS A 1 220 ? -40.045 -4.259 -27.682 1.00 33.87 219 LYS A O 1
ATOM 1741 N N . PRO A 1 221 ? -39.634 -3.848 -25.470 1.00 32.56 220 PRO A N 1
ATOM 1742 C CA . PRO A 1 221 ? -38.934 -2.603 -25.768 1.00 33.15 220 PRO A CA 1
ATOM 1743 C C . PRO A 1 221 ? -37.581 -2.859 -26.411 1.00 33.39 220 PRO A C 1
ATOM 1744 O O . PRO A 1 221 ? -36.905 -3.831 -26.066 1.00 33.98 220 PRO A O 1
ATOM 1748 N N . LEU A 1 222 ? -37.197 -1.990 -27.340 1.00 32.75 221 LEU A N 1
ATOM 1749 C CA . LEU A 1 222 ? -35.942 -2.157 -28.075 1.00 32.47 221 LEU A CA 1
ATOM 1750 C C . LEU A 1 222 ? -34.704 -2.098 -27.170 1.00 32.35 221 LEU A C 1
ATOM 1751 O O . LEU A 1 222 ? -33.628 -2.542 -27.561 1.00 30.12 221 LEU A O 1
ATOM 1756 N N . THR A 1 223 ? -34.874 -1.553 -25.964 1.00 34.08 222 THR A N 1
ATOM 1757 C CA . THR A 1 223 ? -33.812 -1.498 -24.949 1.00 33.10 222 THR A CA 1
ATOM 1758 C C . THR A 1 223 ? -33.835 -2.625 -23.934 1.00 33.72 222 THR A C 1
ATOM 1759 O O . THR A 1 223 ? -33.128 -2.558 -22.925 1.00 34.25 222 THR A O 1
ATOM 1763 N N . SER A 1 224 ? -34.639 -3.660 -24.166 1.00 34.33 223 SER A N 1
ATOM 1764 C CA . SER A 1 224 ? -34.774 -4.736 -23.170 1.00 33.57 223 SER A CA 1
ATOM 1765 C C . SER A 1 224 ? -33.734 -5.825 -23.395 1.00 31.91 223 SER A C 1
ATOM 1766 O O . SER A 1 224 ? -33.384 -6.107 -24.545 1.00 29.11 223 SER A O 1
ATOM 1769 N N . HIS A 1 225 ? -33.252 -6.431 -22.307 1.00 29.35 224 HIS A N 1
ATOM 1770 C CA . HIS A 1 225 ? -32.218 -7.471 -22.389 1.00 31.41 224 HIS A CA 1
ATOM 1771 C C . HIS A 1 225 ? -32.483 -8.545 -23.453 1.00 32.10 224 HIS A C 1
ATOM 1772 O O . HIS A 1 225 ? -31.592 -8.864 -24.228 1.00 35.14 224 HIS A O 1
ATOM 1779 N N . ILE A 1 226 ? -33.699 -9.085 -23.475 1.00 32.28 225 ILE A N 1
ATOM 1780 C CA . ILE A 1 226 ? -34.087 -10.224 -24.345 1.00 34.55 225 ILE A CA 1
ATOM 1781 C C . ILE A 1 226 ? -34.266 -9.820 -25.819 1.00 36.20 225 ILE A C 1
ATOM 1782 O O . ILE A 1 226 ? -34.167 -10.666 -26.730 1.00 37.71 225 ILE A O 1
ATOM 1787 N N . LYS A 1 227 ? -34.546 -8.547 -26.051 1.00 33.85 226 LYS A N 1
ATOM 1788 C CA . LYS A 1 227 ? -34.687 -8.047 -27.410 1.00 36.43 226 LYS A CA 1
ATOM 1789 C C . LYS A 1 227 ? -33.291 -7.933 -27.987 1.00 37.14 226 LYS A C 1
ATOM 1790 O O . LYS A 1 227 ? -33.064 -8.223 -29.152 1.00 36.74 226 LYS A O 1
ATOM 1796 N N . ARG A 1 228 ? -32.360 -7.519 -27.132 1.00 39.68 227 ARG A N 1
ATOM 1797 C CA . ARG A 1 228 ? -30.997 -7.185 -27.531 1.00 39.46 227 ARG A CA 1
ATOM 1798 C C . ARG A 1 228 ? -30.134 -8.411 -27.788 1.00 37.41 227 ARG A C 1
ATOM 1799 O O . ARG A 1 228 ? -29.260 -8.393 -28.649 1.00 38.86 227 ARG A O 1
ATOM 1807 N N . VAL A 1 229 ? -30.377 -9.472 -27.045 1.00 34.19 228 VAL A N 1
ATOM 1808 C CA . VAL A 1 229 ? -29.556 -10.687 -27.140 1.00 35.04 228 VAL A CA 1
ATOM 1809 C C . VAL A 1 229 ? -30.241 -11.868 -27.852 1.00 36.27 228 VAL A C 1
ATOM 1810 O O . VAL A 1 229 ? -29.698 -12.977 -27.869 1.00 40.14 228 VAL A O 1
ATOM 1814 N N . ASN A 1 230 ? -31.422 -11.650 -28.420 1.00 37.53 229 ASN A N 1
ATOM 1815 C CA . ASN A 1 230 ? -32.016 -12.607 -29.350 1.00 38.19 229 ASN A CA 1
ATOM 1816 C C . ASN A 1 230 ? -31.774 -12.102 -30.762 1.00 39.65 229 ASN A C 1
ATOM 1817 O O . ASN A 1 230 ? -32.454 -11.191 -31.222 1.00 38.64 229 ASN A O 1
ATOM 1822 N N . LEU A 1 231 ? -30.797 -12.719 -31.423 1.00 42.03 230 LEU A N 1
ATOM 1823 C CA . LEU A 1 231 ? -30.338 -12.332 -32.751 1.00 42.48 230 LEU A CA 1
ATOM 1824 C C . LEU A 1 231 ? -30.559 -13.453 -33.763 1.00 43.73 230 LEU A C 1
ATOM 1825 O O . LEU A 1 231 ? -30.718 -14.628 -33.411 1.00 44.04 230 LEU A O 1
ATOM 1830 N N . LYS A 1 232 ? -30.566 -13.062 -35.028 1.00 44.40 231 LYS A N 1
ATOM 1831 C CA . LYS A 1 232 ? -30.646 -13.996 -36.132 1.00 45.34 231 LYS A CA 1
ATOM 1832 C C . LYS A 1 232 ? -29.495 -13.695 -37.084 1.00 43.27 231 LYS A C 1
ATOM 1833 O O . LYS A 1 232 ? -29.064 -12.544 -37.208 1.00 41.54 231 LYS A O 1
ATOM 1838 N N . ASP A 1 233 ? -29.002 -14.738 -37.746 1.00 41.54 232 ASP A N 1
ATOM 1839 C CA . ASP A 1 233 ? -27.837 -14.614 -38.616 1.00 41.77 232 ASP A CA 1
ATOM 1840 C C . ASP A 1 233 ? -28.227 -14.005 -39.972 1.00 40.69 232 ASP A C 1
ATOM 1841 O O . ASP A 1 233 ? -29.387 -13.635 -40.190 1.00 38.36 232 ASP A O 1
ATOM 1846 N N . GLU A 1 234 ? -27.257 -13.909 -40.876 1.00 41.86 233 GLU A N 1
ATOM 1847 C CA . GLU A 1 234 ? -27.492 -13.317 -42.199 1.00 42.35 233 GLU A CA 1
ATOM 1848 C C . GLU A 1 234 ? -28.500 -14.105 -43.060 1.00 43.40 233 GLU A C 1
ATOM 1849 O O . GLU A 1 234 ? -28.901 -13.636 -44.127 1.00 43.46 233 GLU A O 1
ATOM 1851 N N . ASN A 1 235 ? -28.894 -15.291 -42.593 1.00 44.27 234 ASN A N 1
ATOM 1852 C CA . ASN A 1 235 ? -29.867 -16.151 -43.267 1.00 45.12 234 ASN A CA 1
ATOM 1853 C C . ASN A 1 235 ? -31.160 -16.390 -42.471 1.00 46.03 234 ASN A C 1
ATOM 1854 O O . ASN A 1 235 ? -31.983 -17.225 -42.848 1.00 46.98 234 ASN A O 1
ATOM 1859 N N . GLY A 1 236 ? -31.341 -15.668 -41.370 1.00 46.76 235 GLY A N 1
ATOM 1860 C CA . GLY A 1 236 ? -32.555 -15.793 -40.566 1.00 46.29 235 GLY A CA 1
ATOM 1861 C C . GLY A 1 236 ? -32.445 -16.747 -39.389 1.00 45.87 235 GLY A C 1
ATOM 1862 O O . GLY A 1 236 ? -33.249 -16.667 -38.459 1.00 45.68 235 GLY A O 1
ATOM 1863 N N . LYS A 1 237 ? -31.463 -17.649 -39.412 1.00 45.12 236 LYS A N 1
ATOM 1864 C CA . LYS A 1 237 ? -31.361 -18.681 -38.376 1.00 44.94 236 LYS A CA 1
ATOM 1865 C C . LYS A 1 237 ? -30.960 -18.060 -37.041 1.00 44.10 236 LYS A C 1
ATOM 1866 O O . LYS A 1 237 ? -30.203 -17.089 -36.992 1.00 44.58 236 LYS A O 1
ATOM 1868 N N . SER A 1 238 ? -31.479 -18.624 -35.962 1.00 42.62 237 SER A N 1
ATOM 1869 C CA . SER A 1 238 ? -31.155 -18.146 -34.618 1.00 42.10 237 SER A CA 1
ATOM 1870 C C . SER A 1 238 ? -29.688 -18.380 -34.248 1.00 40.67 237 SER A C 1
ATOM 1871 O O . SER A 1 238 ? -29.113 -19.430 -34.535 1.00 41.13 237 SER A O 1
ATOM 1874 N N . ILE A 1 239 ? -29.104 -17.377 -33.609 1.00 39.37 238 ILE A N 1
ATOM 1875 C CA . ILE A 1 239 ? -27.724 -17.389 -33.173 1.00 38.61 238 ILE A CA 1
ATOM 1876 C C . ILE A 1 239 ? -27.749 -17.640 -31.666 1.00 38.00 238 ILE A C 1
ATOM 1877 O O . ILE A 1 239 ? -28.153 -16.751 -30.901 1.00 35.36 238 ILE A O 1
ATOM 1880 N N . GLU A 1 240 ? -27.320 -18.834 -31.245 1.00 36.85 239 GLU A N 1
ATOM 1881 C CA . GLU A 1 240 ? -27.517 -19.295 -29.859 1.00 35.91 239 GLU A CA 1
ATOM 1882 C C . GLU A 1 240 ? -26.225 -19.463 -29.086 1.00 34.30 239 GLU A C 1
ATOM 1883 O O . GLU A 1 240 ? -25.163 -19.601 -29.673 1.00 32.35 239 GLU A O 1
ATOM 1889 N N . ILE A 1 241 ? -26.335 -19.447 -27.759 1.00 34.24 240 ILE A N 1
ATOM 1890 C CA . ILE A 1 241 ? -25.271 -19.908 -26.885 1.00 35.97 240 ILE A CA 1
ATOM 1891 C C . ILE A 1 241 ? -25.880 -20.744 -25.759 1.00 37.97 240 ILE A C 1
ATOM 1892 O O . ILE A 1 241 ? -27.099 -20.680 -25.503 1.00 40.90 240 ILE A O 1
ATOM 1897 N N . LEU A 1 242 ? -25.043 -21.526 -25.088 1.00 36.44 241 LEU A N 1
ATOM 1898 C CA . LEU A 1 242 ? -25.492 -22.247 -23.914 1.00 38.16 241 LEU A CA 1
ATOM 1899 C C . LEU A 1 242 ? -24.852 -21.614 -22.703 1.00 36.23 241 LEU A C 1
ATOM 1900 O O . LEU A 1 242 ? -23.664 -21.741 -22.466 1.00 37.51 241 LEU A O 1
ATOM 1905 N N . ARG A 1 243 ? -25.657 -20.924 -21.926 1.00 37.01 242 ARG A N 1
ATOM 1906 C CA . ARG A 1 243 ? -25.144 -20.259 -20.744 1.00 36.41 242 ARG A CA 1
ATOM 1907 C C . ARG A 1 243 ? -25.147 -21.195 -19.575 1.00 37.29 242 ARG A C 1
ATOM 1908 O O . ARG A 1 243 ? -26.029 -22.045 -19.453 1.00 37.93 242 ARG A O 1
ATOM 1916 N N . GLN A 1 244 ? -24.156 -21.019 -18.712 1.00 37.30 243 GLN A N 1
ATOM 1917 C CA . GLN A 1 244 ? -24.009 -21.820 -17.523 1.00 37.36 243 GLN A CA 1
ATOM 1918 C C . GLN A 1 244 ? -23.835 -20.923 -16.312 1.00 37.58 243 GLN A C 1
ATOM 1919 O O . GLN A 1 244 ? -23.188 -21.335 -15.363 1.00 38.05 243 GLN A O 1
ATOM 1925 N N . SER A 1 245 ? -24.405 -19.711 -16.351 1.00 36.60 244 SER A N 1
ATOM 1926 C CA . SER A 1 245 ? -24.138 -18.693 -15.324 1.00 36.74 244 SER A CA 1
ATOM 1927 C C . SER A 1 245 ? -24.825 -19.003 -14.020 1.00 35.25 244 SER A C 1
ATOM 1928 O O . SER A 1 245 ? -25.817 -19.728 -14.003 1.00 37.80 244 SER A O 1
ATOM 1939 N N . PRO A 1 247 ? -25.627 -17.016 -9.826 1.00 33.30 246 PRO A N 1
ATOM 1940 C CA . PRO A 1 247 ? -25.350 -15.940 -8.876 1.00 35.95 246 PRO A CA 1
ATOM 1941 C C . PRO A 1 247 ? -24.064 -16.236 -8.129 1.00 37.18 246 PRO A C 1
ATOM 1942 O O . PRO A 1 247 ? -23.688 -17.400 -8.044 1.00 36.16 246 PRO A O 1
ATOM 1946 N N . TYR A 1 248 ? -23.410 -15.202 -7.595 1.00 37.73 247 TYR A N 1
ATOM 1947 C CA . TYR A 1 248 ? -22.180 -15.372 -6.824 1.00 39.14 247 TYR A CA 1
ATOM 1948 C C . TYR A 1 248 ? -21.989 -14.243 -5.839 1.00 41.49 247 TYR A C 1
ATOM 1949 O O . TYR A 1 248 ? -22.630 -13.185 -5.938 1.00 42.27 247 TYR A O 1
ATOM 1958 N N . GLY A 1 249 ? -21.089 -14.478 -4.887 1.00 42.54 248 GLY A N 1
ATOM 1959 C CA . GLY A 1 249 ? -20.545 -13.403 -4.068 1.00 43.06 248 GLY A CA 1
ATOM 1960 C C . GLY A 1 249 ? -21.155 -13.283 -2.690 1.00 43.08 248 GLY A C 1
ATOM 1961 O O . GLY A 1 249 ? -21.554 -14.274 -2.083 1.00 42.56 248 GLY A O 1
ATOM 1962 N N . SER A 1 250 ? -21.225 -12.042 -2.206 1.00 43.27 249 SER A N 1
ATOM 1963 C CA . SER A 1 250 ? -21.434 -11.754 -0.795 1.00 39.90 249 SER A CA 1
ATOM 1964 C C . SER A 1 250 ? -21.703 -10.268 -0.627 1.00 37.64 249 SER A C 1
ATOM 1965 O O . SER A 1 250 ? -21.840 -9.553 -1.613 1.00 36.40 249 SER A O 1
ATOM 1968 N N . LEU A 1 251 ? -21.771 -9.798 0.612 1.00 36.96 250 LEU A N 1
ATOM 1969 C CA . LEU A 1 251 ? -22.161 -8.409 0.853 1.00 38.37 250 LEU A CA 1
ATOM 1970 C C . LEU A 1 251 ? -21.193 -7.444 0.181 1.00 40.71 250 LEU A C 1
ATOM 1971 O O . LEU A 1 251 ? -21.635 -6.565 -0.537 1.00 43.00 250 LEU A O 1
ATOM 1976 N N . LYS A 1 252 ? -19.887 -7.604 0.408 1.00 41.45 251 LYS A N 1
ATOM 1977 C CA . LYS A 1 252 ? -18.859 -6.778 -0.276 1.00 42.04 251 LYS A CA 1
ATOM 1978 C C . LYS A 1 252 ? -19.129 -6.609 -1.783 1.00 38.65 251 LYS A C 1
ATOM 1979 O O . LYS A 1 252 ? -19.056 -5.497 -2.326 1.00 37.36 251 LYS A O 1
ATOM 1982 N N . GLU A 1 253 ? -19.446 -7.715 -2.448 1.00 36.45 252 GLU A N 1
ATOM 1983 C CA . GLU A 1 253 ? -19.686 -7.700 -3.902 1.00 35.73 252 GLU A CA 1
ATOM 1984 C C . GLU A 1 253 ? -20.464 -8.948 -4.317 1.00 34.97 252 GLU A C 1
ATOM 1985 O O . GLU A 1 253 ? -20.183 -10.065 -3.846 1.00 33.40 252 GLU A O 1
ATOM 1991 N N . GLN A 1 254 ? -21.447 -8.751 -5.197 1.00 34.34 253 GLN A N 1
ATOM 1992 C CA . GLN A 1 254 ? -22.349 -9.817 -5.592 1.00 32.59 253 GLN A CA 1
ATOM 1993 C C . GLN A 1 254 ? -23.061 -9.551 -6.914 1.00 32.57 253 GLN A C 1
ATOM 1994 O O . GLN A 1 254 ? -23.436 -8.418 -7.234 1.00 35.11 253 GLN A O 1
ATOM 2000 N N . GLY A 1 255 ? -23.254 -10.600 -7.685 1.00 31.54 254 GLY A N 1
ATOM 2001 C CA . GLY A 1 255 ? -23.931 -10.451 -8.966 1.00 34.62 254 GLY A CA 1
ATOM 2002 C C . GLY A 1 255 ? -24.037 -11.789 -9.646 1.00 34.72 254 GLY A C 1
ATOM 2003 O O . GLY A 1 255 ? -24.344 -12.766 -8.992 1.00 31.19 254 GLY A O 1
ATOM 2004 N N . LEU A 1 256 ? -23.780 -11.786 -10.955 1.00 35.71 255 LEU A N 1
ATOM 2005 C CA . LEU A 1 256 ? -23.853 -12.946 -11.806 1.00 36.32 255 LEU A CA 1
ATOM 2006 C C . LEU A 1 256 ? -22.477 -13.307 -12.334 1.00 37.56 255 LEU A C 1
ATOM 2007 O O . LEU A 1 256 ? -21.729 -12.448 -12.830 1.00 38.20 255 LEU A O 1
ATOM 2020 N N . PHE A 1 258 ? -21.338 -14.676 -15.197 1.00 34.75 257 PHE A N 1
ATOM 2021 C CA . PHE A 1 258 ? -21.772 -15.003 -16.522 1.00 34.57 257 PHE A CA 1
ATOM 2022 C C . PHE A 1 258 ? -20.795 -15.888 -17.258 1.00 35.49 257 PHE A C 1
ATOM 2023 O O . PHE A 1 258 ? -19.610 -15.553 -17.396 1.00 36.35 257 PHE A O 1
ATOM 2031 N N . ILE A 1 259 ? -21.311 -17.014 -17.745 1.00 34.98 258 ILE A N 1
ATOM 2032 C CA . ILE A 1 259 ? -20.521 -17.967 -18.494 1.00 35.69 258 ILE A CA 1
ATOM 2033 C C . ILE A 1 259 ? -21.238 -18.330 -19.782 1.00 36.54 258 ILE A C 1
ATOM 2034 O O . ILE A 1 259 ? -22.360 -18.802 -19.737 1.00 38.10 258 ILE A O 1
ATOM 2039 N N . SER A 1 260 ? -20.586 -18.100 -20.922 1.00 37.42 259 SER A N 1
ATOM 2040 C CA . SER A 1 260 ? -21.092 -18.551 -22.215 1.00 37.16 259 SER A CA 1
ATOM 2041 C C . SER A 1 260 ? -20.287 -19.740 -22.737 1.00 37.41 259 SER A C 1
ATOM 2042 O O . SER A 1 260 ? -19.069 -19.773 -22.603 1.00 37.19 259 SER A O 1
ATOM 2045 N N . THR A 1 261 ? -20.984 -20.708 -23.338 1.00 37.30 260 THR A N 1
ATOM 2046 C CA . THR A 1 261 ? -20.364 -21.891 -23.931 1.00 35.46 260 THR A CA 1
ATOM 2047 C C . THR A 1 261 ? -20.940 -22.066 -25.322 1.00 34.52 260 THR A C 1
ATOM 2048 O O . THR A 1 261 ? -22.151 -22.002 -25.497 1.00 33.11 260 THR A O 1
ATOM 2052 N N . CYS A 1 262 ? -20.079 -22.285 -26.312 1.00 35.18 261 CYS A N 1
ATOM 2053 C CA . CYS A 1 262 ? -20.508 -22.245 -27.704 1.00 34.79 261 CYS A CA 1
ATOM 2054 C C . CYS A 1 262 ? -19.484 -22.886 -28.637 1.00 35.81 261 CYS A C 1
ATOM 2055 O O . CYS A 1 262 ? -18.289 -22.891 -28.356 1.00 37.65 261 CYS A O 1
ATOM 2058 N N . ARG A 1 263 ? -19.947 -23.429 -29.755 1.00 36.60 262 ARG A N 1
ATOM 2059 C CA . ARG A 1 263 ? -19.042 -24.037 -30.718 1.00 36.48 262 ARG A CA 1
ATOM 2060 C C . ARG A 1 263 ? -18.295 -22.981 -31.534 1.00 35.64 262 ARG A C 1
ATOM 2061 O O . ARG A 1 263 ? -17.308 -23.304 -32.198 1.00 34.69 262 ARG A O 1
ATOM 2069 N N . THR A 1 264 ? -18.774 -21.734 -31.489 1.00 34.17 263 THR A N 1
ATOM 2070 C CA . THR A 1 264 ? -18.095 -20.607 -32.142 1.00 32.82 263 THR A CA 1
ATOM 2071 C C . THR A 1 264 ? -18.057 -19.412 -31.191 1.00 33.18 263 THR A C 1
ATOM 2072 O O . THR A 1 264 ? -19.029 -19.169 -30.468 1.00 32.90 263 THR A O 1
ATOM 2076 N N . PRO A 1 265 ? -16.935 -18.668 -31.177 1.00 33.98 264 PRO A N 1
ATOM 2077 C CA . PRO A 1 265 ? -16.820 -17.524 -30.251 1.00 34.63 264 PRO A CA 1
ATOM 2078 C C . PRO A 1 265 ? -17.529 -16.220 -30.682 1.00 34.19 264 PRO A C 1
ATOM 2079 O O . PRO A 1 265 ? -17.649 -15.300 -29.874 1.00 33.49 264 PRO A O 1
ATOM 2083 N N . ASP A 1 266 ? -17.992 -16.113 -31.920 1.00 34.00 265 ASP A N 1
ATOM 2084 C CA . ASP A 1 266 ? -18.570 -14.827 -32.338 1.00 35.10 265 ASP A CA 1
ATOM 2085 C C . ASP A 1 266 ? -20.042 -14.670 -31.906 1.00 33.56 265 ASP A C 1
ATOM 2086 O O . ASP A 1 266 ? -20.582 -13.560 -31.904 1.00 33.56 265 ASP A O 1
ATOM 2091 N N . HIS A 1 267 ? -20.685 -15.767 -31.526 1.00 32.05 266 HIS A N 1
ATOM 2092 C CA . HIS A 1 267 ? -22.048 -15.687 -31.000 1.00 32.37 266 HIS A CA 1
ATOM 2093 C C . HIS A 1 267 ? -22.135 -14.796 -29.760 1.00 33.46 266 HIS A C 1
ATOM 2094 O O . HIS A 1 267 ? -22.881 -13.818 -29.754 1.00 32.74 266 HIS A O 1
ATOM 2101 N N . PHE A 1 268 ? -21.372 -15.127 -28.72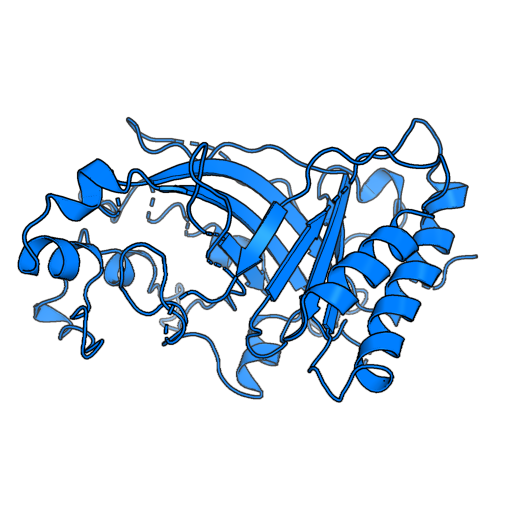0 1.00 36.11 267 PHE A N 1
ATOM 2102 C CA . PHE A 1 268 ? -21.284 -14.263 -27.523 1.00 37.28 267 PHE A CA 1
ATOM 2103 C C . PHE A 1 268 ? -20.913 -12.820 -27.905 1.00 37.62 267 PHE A C 1
ATOM 2104 O O . PHE A 1 268 ? -21.467 -11.879 -27.364 1.00 38.74 267 PHE A O 1
ATOM 2112 N N . GLU A 1 269 ? -19.980 -12.655 -28.840 1.00 37.19 268 GLU A N 1
ATOM 2113 C CA . GLU A 1 269 ? -19.484 -11.317 -29.192 1.00 37.70 268 GLU A CA 1
ATOM 2114 C C . GLU A 1 269 ? -20.571 -10.457 -29.818 1.00 37.04 268 GLU A C 1
ATOM 2115 O O . GLU A 1 269 ? -20.835 -9.331 -29.375 1.00 39.40 268 GLU A O 1
ATOM 2121 N N . LYS A 1 270 ? -21.197 -10.994 -30.850 1.00 34.48 269 LYS A N 1
ATOM 2122 C CA . LYS A 1 270 ? -22.334 -10.338 -31.460 1.00 34.65 269 LYS A CA 1
ATOM 2123 C C . LYS A 1 270 ? -23.405 -9.939 -30.423 1.00 33.96 269 LYS A C 1
ATOM 2124 O O . LYS A 1 270 ? -23.957 -8.841 -30.495 1.00 32.23 269 LYS A O 1
ATOM 2138 N N . LEU A 1 272 ? -22.892 -9.414 -27.147 1.00 32.22 271 LEU A N 1
ATOM 2139 C CA . LEU A 1 272 ? -22.322 -8.398 -26.286 1.00 30.43 271 LEU A CA 1
ATOM 2140 C C . LEU A 1 272 ? -22.279 -7.037 -26.989 1.00 31.31 271 LEU A C 1
ATOM 2141 O O . LEU A 1 272 ? -22.594 -6.002 -26.397 1.00 30.24 271 LEU A O 1
ATOM 2146 N N . HIS A 1 273 ? -21.891 -7.040 -28.254 1.00 30.18 272 HIS A N 1
ATOM 2147 C CA . HIS A 1 273 ? -21.918 -5.816 -29.043 1.00 30.86 272 HIS A CA 1
ATOM 2148 C C . HIS A 1 273 ? -23.338 -5.239 -29.033 1.00 31.32 272 HIS A C 1
ATOM 2149 O O . HIS A 1 273 ? -23.543 -4.081 -28.660 1.00 31.78 272 HIS A O 1
ATOM 2156 N N . SER A 1 274 ? -24.314 -6.051 -29.429 1.00 32.16 273 SER A N 1
ATOM 2157 C CA . SER A 1 274 ? -25.722 -5.648 -29.372 1.00 32.37 273 SER A CA 1
ATOM 2158 C C . SER A 1 274 ? -26.163 -5.112 -28.000 1.00 33.03 273 SER A C 1
ATOM 2159 O O . SER A 1 274 ? -27.030 -4.237 -27.943 1.00 31.86 273 SER A O 1
ATOM 2170 N N . VAL A 1 276 ? -23.942 -3.637 -25.562 1.00 33.37 275 VAL A N 1
ATOM 2171 C CA . VAL A 1 276 ? -23.197 -2.406 -25.268 1.00 35.61 275 VAL A CA 1
ATOM 2172 C C . VAL A 1 276 ? -23.546 -1.263 -26.230 1.00 36.34 275 VAL A C 1
ATOM 2173 O O . VAL A 1 276 ? -23.915 -0.155 -25.818 1.00 35.86 275 VAL A O 1
ATOM 2177 N N . PHE A 1 277 ? -23.419 -1.559 -27.518 1.00 36.61 276 PHE A N 1
ATOM 2178 C CA . PHE A 1 277 ? -23.604 -0.579 -28.576 1.00 35.64 276 PHE A CA 1
ATOM 2179 C C . PHE A 1 277 ? -25.034 -0.456 -29.093 1.00 34.87 276 PHE A C 1
ATOM 2180 O O . PHE A 1 277 ? -25.399 0.567 -29.648 1.00 37.18 276 PHE A O 1
ATOM 2188 N N . GLY A 1 278 ? -25.844 -1.491 -28.918 1.00 35.92 277 GLY A N 1
ATOM 2189 C CA . GLY A 1 278 ? -27.263 -1.408 -29.229 1.00 35.20 277 GLY A CA 1
ATOM 2190 C C . GLY A 1 278 ? -27.579 -1.678 -30.685 1.00 35.90 277 GLY A C 1
ATOM 2191 O O . GLY A 1 278 ? -26.727 -2.129 -31.464 1.00 36.11 277 GLY A O 1
ATOM 2192 N N . ASP A 1 279 ? -28.822 -1.387 -31.050 1.00 35.58 278 ASP A N 1
ATOM 2193 C CA . ASP A 1 279 ? -29.369 -1.811 -32.330 1.00 34.15 278 ASP A CA 1
ATOM 2194 C C . ASP A 1 279 ? -28.964 -1.018 -33.552 1.00 33.75 278 ASP A C 1
ATOM 2195 O O . ASP A 1 279 ? -29.206 -1.479 -34.662 1.00 34.87 278 ASP A O 1
ATOM 2200 N N . GLY A 1 280 ? -28.368 0.160 -33.383 1.00 35.31 279 GLY A N 1
ATOM 2201 C CA . GLY A 1 280 ? -28.080 1.036 -34.559 1.00 35.95 279 GLY A CA 1
ATOM 2202 C C . GLY A 1 280 ? -28.858 2.352 -34.593 1.00 36.43 279 GLY A C 1
ATOM 2203 O O . GLY A 1 280 ? -28.393 3.344 -35.168 1.00 36.96 279 GLY A O 1
ATOM 2204 N N . ALA A 1 281 ? -30.045 2.364 -33.984 1.00 36.47 280 ALA A N 1
ATOM 2205 C CA . ALA A 1 281 ? -30.729 3.612 -33.635 1.00 35.93 280 ALA A CA 1
ATOM 2206 C C . ALA A 1 281 ? -30.480 3.878 -32.164 1.00 36.86 280 ALA A C 1
ATOM 2207 O O . ALA A 1 281 ? -31.308 4.488 -31.502 1.00 38.69 280 ALA A O 1
ATOM 2209 N N . GLY A 1 282 ? -29.344 3.412 -31.652 1.00 36.02 281 GLY A N 1
ATOM 2210 C CA . GLY A 1 282 ? -28.928 3.738 -30.307 1.00 35.81 281 GLY A CA 1
ATOM 2211 C C . GLY A 1 282 ? -29.859 3.216 -29.234 1.00 36.47 281 GLY A C 1
ATOM 2212 O O . GLY A 1 282 ? -30.060 3.884 -28.228 1.00 38.66 281 GLY A O 1
ATOM 2213 N N . ASN A 1 283 ? -30.425 2.024 -29.450 1.00 35.87 282 ASN A N 1
ATOM 2214 C CA . ASN A 1 283 ? -31.173 1.310 -28.423 1.00 33.04 282 ASN A CA 1
ATOM 2215 C C . ASN A 1 283 ? -30.286 0.230 -27.832 1.00 32.93 282 ASN A C 1
ATOM 2216 O O . ASN A 1 283 ? -30.163 -0.865 -28.381 1.00 33.91 282 ASN A O 1
ATOM 2221 N N . HIS A 1 284 ? -29.659 0.539 -26.707 1.00 33.33 283 HIS A N 1
ATOM 2222 C CA . HIS A 1 284 ? -28.784 -0.421 -26.039 1.00 31.74 283 HIS A CA 1
ATOM 2223 C C . HIS A 1 284 ? -29.554 -1.151 -24.945 1.00 32.94 283 HIS A C 1
ATOM 2224 O O . HIS A 1 284 ? -30.762 -0.952 -24.794 1.00 33.67 283 HIS A O 1
ATOM 2231 N N . ASP A 1 285 ? -28.847 -1.990 -24.190 1.00 32.88 284 ASP A N 1
ATOM 2232 C CA . ASP A 1 285 ? -29.436 -2.838 -23.168 1.00 32.48 284 ASP A CA 1
ATOM 2233 C C . ASP A 1 285 ? -29.444 -2.117 -21.826 1.00 31.83 284 ASP A C 1
ATOM 2234 O O . ASP A 1 285 ? -28.411 -1.945 -21.161 1.00 28.87 284 ASP A O 1
ATOM 2239 N N . HIS A 1 286 ? -30.624 -1.694 -21.408 1.00 31.28 285 HIS A N 1
ATOM 2240 C CA . HIS A 1 286 ? -30.730 -0.929 -20.166 1.00 29.14 285 HIS A CA 1
ATOM 2241 C C . HIS A 1 286 ? -30.434 -1.709 -18.897 1.00 27.32 285 HIS A C 1
ATOM 2242 O O . HIS A 1 286 ? -30.348 -1.109 -17.837 1.00 22.35 285 HIS A O 1
ATOM 2249 N N . LEU A 1 287 ? -30.276 -3.033 -19.008 1.00 25.51 286 LEU A N 1
ATOM 2250 C CA . LEU A 1 287 ? -29.904 -3.869 -17.866 1.00 28.29 286 LEU A CA 1
ATOM 2251 C C . LEU A 1 287 ? -28.512 -3.455 -17.429 1.00 30.50 286 LEU A C 1
ATOM 2252 O O . LEU A 1 287 ? -28.165 -3.525 -16.234 1.00 26.89 286 LEU A O 1
ATOM 2270 N N . HIS A 1 289 ? -27.396 -0.644 -17.091 1.00 31.86 288 HIS A N 1
ATOM 2271 C CA . HIS A 1 289 ? -27.392 0.507 -16.163 1.00 30.57 288 HIS A CA 1
ATOM 2272 C C . HIS A 1 289 ? -27.376 0.042 -14.720 1.00 31.98 288 HIS A C 1
ATOM 2273 O O . HIS A 1 289 ? -27.353 0.872 -13.816 1.00 33.67 288 HIS A O 1
ATOM 2280 N N . PHE A 1 290 ? -27.397 -1.271 -14.494 1.00 34.15 289 PHE A N 1
ATOM 2281 C CA . PHE A 1 290 ? -27.652 -1.805 -13.137 1.00 34.83 289 PHE A CA 1
ATOM 2282 C C . PHE A 1 290 ? -26.615 -2.798 -12.617 1.00 35.68 289 PHE A C 1
ATOM 2283 O O . PHE A 1 290 ? -26.709 -3.247 -11.463 1.00 34.37 289 PHE A O 1
ATOM 2291 N N . THR A 1 291 ? -25.639 -3.126 -13.467 1.00 36.39 290 THR A N 1
ATOM 2292 C CA . THR A 1 291 ? -24.583 -4.066 -13.127 1.00 36.27 290 THR A CA 1
ATOM 2293 C C . THR A 1 291 ? -23.359 -3.717 -13.916 1.00 37.85 290 THR A C 1
ATOM 2294 O O . THR A 1 291 ? -23.478 -3.122 -14.976 1.00 41.24 290 THR A O 1
ATOM 2298 N N . SER A 1 292 ? -22.189 -4.084 -13.403 1.00 38.75 291 SER A N 1
ATOM 2299 C CA . SER A 1 292 ? -20.921 -3.771 -14.062 1.00 39.26 291 SER A CA 1
ATOM 2300 C C . SER A 1 292 ? -20.070 -5.014 -14.242 1.00 37.26 291 SER A C 1
ATOM 2301 O O . SER A 1 292 ? -19.818 -5.749 -13.270 1.00 34.06 291 SER A O 1
ATOM 2304 N N . ALA A 1 293 ? -19.628 -5.253 -15.481 1.00 36.42 292 ALA A N 1
ATOM 2305 C CA . ALA A 1 293 ? -18.740 -6.392 -15.772 1.00 38.09 292 ALA A CA 1
ATOM 2306 C C . ALA A 1 293 ? -17.302 -6.065 -15.330 1.00 39.03 292 ALA A C 1
ATOM 2307 O O . ALA A 1 293 ? -16.634 -5.232 -15.941 1.00 40.66 292 ALA A O 1
ATOM 2309 N N . LEU A 1 294 ? -16.837 -6.719 -14.269 1.00 37.54 293 LEU A N 1
ATOM 2310 C CA . LEU A 1 294 ? -15.511 -6.451 -13.718 1.00 36.05 293 LEU A CA 1
ATOM 2311 C C . LEU A 1 294 ? -14.393 -7.224 -14.416 1.00 36.44 293 LEU A C 1
ATOM 2312 O O . LEU A 1 294 ? -13.230 -6.806 -14.360 1.00 36.15 293 LEU A O 1
ATOM 2317 N N . THR A 1 295 ? -14.735 -8.345 -15.064 1.00 35.65 294 THR A N 1
ATOM 2318 C CA . THR A 1 295 ? -13.732 -9.157 -15.779 1.00 34.60 294 THR A CA 1
ATOM 2319 C C . THR A 1 295 ? -14.266 -9.603 -17.120 1.00 34.85 294 THR A C 1
ATOM 2320 O O . THR A 1 295 ? -15.472 -9.568 -17.344 1.00 35.97 294 THR A O 1
ATOM 2324 N N . GLY A 1 296 ? -13.371 -10.018 -18.009 1.00 36.31 295 GLY A N 1
ATOM 2325 C CA . GLY A 1 296 ? -13.769 -10.554 -19.318 1.00 37.19 295 GLY A CA 1
ATOM 2326 C C . GLY A 1 296 ? -12.701 -11.463 -19.889 1.00 36.29 295 GLY A C 1
ATOM 2327 O O . GLY A 1 296 ? -11.659 -10.981 -20.313 1.00 36.71 295 GLY A O 1
ATOM 2328 N N . SER A 1 297 ? -12.970 -12.773 -19.902 1.00 33.87 296 SER A N 1
ATOM 2329 C CA . SER A 1 297 ? -11.961 -13.792 -20.183 1.00 31.16 296 SER A CA 1
ATOM 2330 C C . SER A 1 297 ? -12.427 -14.732 -21.290 1.00 33.01 296 SER A C 1
ATOM 2331 O O . SER A 1 297 ? -13.566 -15.215 -21.244 1.00 31.49 296 SER A O 1
ATOM 2334 N N . SER A 1 298 ? -11.551 -14.990 -22.273 1.00 31.75 297 SER A N 1
ATOM 2335 C CA . SER A 1 298 ? -11.799 -16.002 -23.299 1.00 32.79 297 SER A CA 1
ATOM 2336 C C . SER A 1 298 ? -10.994 -17.270 -22.993 1.00 34.72 297 SER A C 1
ATOM 2337 O O . SER A 1 298 ? -9.808 -17.183 -22.641 1.00 34.78 297 SER A O 1
ATOM 2340 N N . PHE A 1 299 ? -11.644 -18.434 -23.126 1.00 33.54 298 PHE A N 1
ATOM 2341 C CA . PHE A 1 299 ? -11.009 -19.740 -22.912 1.00 33.16 298 PHE A CA 1
ATOM 2342 C C . PHE A 1 299 ? -11.438 -20.724 -24.004 1.00 33.57 298 PHE A C 1
ATOM 2343 O O . PHE A 1 299 ? -12.398 -20.486 -24.745 1.00 35.16 298 PHE A O 1
ATOM 2351 N N . PHE A 1 300 ? -10.720 -21.838 -24.092 1.00 34.12 299 PHE A N 1
ATOM 2352 C CA . PHE A 1 300 ? -11.194 -23.020 -24.826 1.00 34.60 299 PHE A CA 1
ATOM 2353 C C . PHE A 1 300 ? -11.118 -24.195 -23.863 1.00 34.66 299 PHE A C 1
ATOM 2354 O O . PHE A 1 300 ? -10.095 -24.419 -23.220 1.00 33.95 299 PHE A O 1
ATOM 2362 N N . ALA A 1 301 ? -12.226 -24.925 -23.776 1.00 35.23 300 ALA A N 1
ATOM 2363 C CA . ALA A 1 301 ? -12.330 -26.143 -22.999 1.00 34.49 300 ALA A CA 1
ATOM 2364 C C . ALA A 1 301 ? -12.304 -27.305 -23.985 1.00 33.30 300 ALA A C 1
ATOM 2365 O O . ALA A 1 301 ? -13.313 -27.602 -24.630 1.00 31.68 300 ALA A O 1
ATOM 2367 N N . PRO A 1 302 ? -11.152 -27.970 -24.120 1.00 34.00 301 PRO A N 1
ATOM 2368 C CA . PRO A 1 302 ? -11.153 -29.055 -25.104 1.00 33.14 301 PRO A CA 1
ATOM 2369 C C . PRO A 1 302 ? -11.903 -30.306 -24.628 1.00 31.19 301 PRO A C 1
ATOM 2370 O O . PRO A 1 302 ? -12.410 -30.371 -23.500 1.00 30.44 301 PRO A O 1
ATOM 2374 N N . SER A 1 303 ? -11.966 -31.280 -25.520 1.00 31.29 302 SER A N 1
ATOM 2375 C CA . SER A 1 303 ? -12.413 -32.617 -25.195 1.00 30.71 302 SER A CA 1
ATOM 2376 C C . SER A 1 303 ? -11.382 -33.209 -24.282 1.00 30.27 302 SER A C 1
ATOM 2377 O O . SER A 1 303 ? -10.234 -32.748 -24.221 1.00 27.68 302 SER A O 1
ATOM 2380 N N . LEU A 1 304 ? -11.805 -34.242 -23.568 1.00 33.34 303 LEU A N 1
ATOM 2381 C CA . LEU A 1 304 ? -10.935 -34.947 -22.646 1.00 33.40 303 LEU A CA 1
ATOM 2382 C C . LEU A 1 304 ? -9.794 -35.538 -23.452 1.00 33.02 303 LEU A C 1
ATOM 2383 O O . LEU A 1 304 ? -8.628 -35.473 -23.061 1.00 35.27 303 LEU A O 1
ATOM 2388 N N . ASP A 1 305 ? -10.147 -36.108 -24.592 1.00 32.51 304 ASP A N 1
ATOM 2389 C CA . ASP A 1 305 ? -9.190 -36.841 -25.410 1.00 32.72 304 ASP A CA 1
ATOM 2390 C C . ASP A 1 305 ? -8.050 -35.969 -25.909 1.00 32.33 304 ASP A C 1
ATOM 2391 O O . ASP A 1 305 ? -6.907 -36.407 -25.922 1.00 32.74 304 ASP A O 1
ATOM 2396 N N . PHE A 1 306 ? -8.348 -34.738 -26.313 1.00 33.38 305 PHE A N 1
ATOM 2397 C CA . PHE A 1 306 ? -7.280 -33.805 -26.660 1.00 33.43 305 PHE A CA 1
ATOM 2398 C C . PHE A 1 306 ? -6.297 -33.552 -25.506 1.00 34.35 305 PHE A C 1
ATOM 2399 O O . PHE A 1 306 ? -5.077 -33.610 -25.691 1.00 32.66 305 PHE A O 1
ATOM 2407 N N . LEU A 1 307 ? -6.839 -33.265 -24.323 1.00 35.26 306 LEU A N 1
ATOM 2408 C CA . LEU A 1 307 ? -6.014 -32.947 -23.155 1.00 36.07 306 LEU A CA 1
ATOM 2409 C C . LEU A 1 307 ? -5.111 -34.104 -22.730 1.00 36.63 306 LEU A C 1
ATOM 2410 O O . LEU A 1 307 ? -4.007 -33.879 -22.217 1.00 37.21 306 LEU A O 1
ATOM 2422 N N . GLN A 1 309 ? -3.675 -36.646 -24.596 1.00 37.82 308 GLN A N 1
ATOM 2423 C CA . GLN A 1 309 ? -2.654 -37.176 -25.492 1.00 39.46 308 GLN A CA 1
ATOM 2424 C C . GLN A 1 309 ? -1.211 -36.761 -25.126 1.00 41.11 308 GLN A C 1
ATOM 2425 O O . GLN A 1 309 ? -0.309 -36.884 -25.955 1.00 41.71 308 GLN A O 1
ATOM 2431 N N . PHE A 1 310 ? -0.987 -36.281 -23.898 1.00 43.69 309 PHE A N 1
ATOM 2432 C CA . PHE A 1 310 ? 0.302 -35.673 -23.531 1.00 45.16 309 PHE A CA 1
ATOM 2433 C C . PHE A 1 310 ? 0.959 -36.299 -22.289 1.00 46.16 309 PHE A C 1
ATOM 2434 O O . PHE A 1 310 ? 0.332 -36.411 -21.224 1.00 45.17 309 PHE A O 1
ATOM 2442 N N . ASP A 1 311 ? 2.229 -36.693 -22.469 1.00 47.54 310 ASP A N 1
ATOM 2443 C CA . ASP A 1 311 ? 3.073 -37.361 -21.454 1.00 48.46 310 ASP A CA 1
ATOM 2444 C C . ASP A 1 311 ? 2.323 -38.351 -20.567 1.00 48.64 310 ASP A C 1
ATOM 2445 O O . ASP A 1 311 ? 2.713 -39.512 -20.477 1.00 49.32 310 ASP A O 1
#

Nearest PDB structures (foldseek):
  2hag-assembly1_A  TM=9.999E-01  e=5.470E-59  Shewanella oneidensis
  7qzf-assembly1_C  TM=9.462E-01  e=1.418E-32  Streptomyces lividans
  7qzh-assembly1_F  TM=9.471E-01  e=4.780E-32  Streptomyces lividans
  7qzg-assembly1_A  TM=9.456E-01  e=4.780E-32  Streptomyces lividans
  5gt2-assembly2_D  TM=9.207E-01  e=5.736E-32  Escherichia coli K-12

Sequence (294 aa):
NPREQLGVCAEGNLHSVYLFNANDNVESQLRPCIANVAQYIYELTDQYSDSAFNGFVAIGANYWDSLYPESRPELKPFPAQEGNREAPAIEYDLFVHLRCDRYDILHLVANEISQFEDLVELVEEERGFRFDSRDLTGFVDGTENPKGRHRQEVALVGSEDPEFKGGSYIHVQKYAHNLSKWHRLPLKKQEDIIGRTKQDNIEYESEDKPLTSHIKRVNLKDENGKSIEILRQSPYGSLKEQGLFISTCRTPDHFEKLHSVFGDGAGNHDHLHFTSALTGSSFFAPSLDFLQFD

B-factor: mean 36.08, std 6.09, range [18.43, 78.43]

Solvent-accessible surface area: 14046 Å² total

Radius of gyration: 19.13 Å; Cα contacts (8 Å, |Δi|>4): 611; chains: 1; bounding box: 54×46×44 Å

InterPro domains:
  IPR006314 Dyp-type peroxidase [PS51404] (7-309)
  IPR006314 Dyp-type peroxidase [PTHR30521] (7-308)
  IPR006314 Dyp-type peroxidase [TIGR01413] (15-305)
  IPR011008 Dimeric alpha-beta barrel [SSF54909] (6-308)
  IPR048327 Dyp-type peroxidase, N-terminal domain [PF04261] (61-139)
  IPR048328 Dyp-type peroxidase, C-terminal domain [PF20628] (142-304)

Foldseek 3Di:
DFAAFAQQLADAAFKKKKWWAFDPPCLQPVLVLLLVLSVVQRVVCVVVVVFRKGWFKWAFQVCCCVNPVPDDDVGDWFDWADDQAGAHADAHGMMIMIGTNDPVVNVVSVVVSVVVPRGIDIDDMWMDGQPCCAWPLQAHPQDPADDDPVSCVFFFAPPVPPLFTSKKKKKDWDKWFQNVVSVVDDQVVNCLLAQARRPVGHHHDPVSRDQQHPCNLLFDADPVRHTLHWHWRKWIDDDVTTGMTMTGGNDDCSVVSSCCSQPDVVRRHRVSVTIHGPYITIIMTGRSVSSPHD

Secondary structure (DSSP, 8-state):
-----TTSSPPP-SEEEE--EE-TT-HHHHHHHHHHHHHHHHHHHHHTGGGT-EEEEEEETTTHHHH-TT-----------BTTB-------SEEEEEEES-HHHHHHHHHHHH--TTSEE----EEEE----B-TTSSB--TTS--THHHHHHHS--TTSGGGTT-EEEEE--EEE-HHHHTTS-HHHHHHHHTB-SSS-PBPPGGGS-TTSHHHHS-EE-TTS-EE--EE---EE-SSSEE--EEEESSTHHHH-------SSSS-------EEE---EEEEE--TTT----